Protein AF-A0A6A4SPS8-F1 (afdb_monomer_lite)

InterPro domains:
  IPR000008 C2 domain [PF00168] (120-161)
  IPR032362 Ferlin, C-terminal domain [PF16165] (180-251)
  IPR032362 Ferlin, C-terminal domain [PF16165] (252-307)
  IPR035892 C2 domain superfamily [G3DSA:2.60.40.150] (111-186)
  IPR035892 C2 domain superfamily [SSF49562] (117-171)
  IPR037721 Ferlin family [PTHR12546] (107-307)
  IPR055072 Ferlin, dsRNA-binding domain-like domain [PF22901] (2-76)

pLDDT: mean 72.13, std 14.34, range [35.66, 95.12]

Structure (mmCIF, N/CA/C/O backbone):
data_AF-A0A6A4SPS8-F1
#
_entry.id   AF-A0A6A4SPS8-F1
#
loop_
_atom_site.group_PDB
_atom_site.id
_atom_site.type_symbol
_atom_site.label_atom_id
_atom_site.label_alt_id
_atom_site.label_comp_id
_atom_site.label_asym_id
_atom_site.label_entity_id
_atom_site.label_seq_id
_atom_site.pdbx_PDB_ins_code
_atom_site.Cartn_x
_atom_site.Cartn_y
_atom_site.Cartn_z
_atom_site.occupancy
_atom_site.B_iso_or_equiv
_atom_site.auth_seq_id
_atom_site.auth_comp_id
_atom_site.auth_asym_id
_atom_site.auth_atom_id
_atom_site.pdbx_PDB_model_num
ATOM 1 N N . MET A 1 1 ? 11.214 -4.173 8.771 1.00 52.81 1 MET A N 1
ATOM 2 C CA . MET A 1 1 ? 10.676 -4.037 7.398 1.00 52.81 1 MET A CA 1
ATOM 3 C C . MET A 1 1 ? 9.524 -3.049 7.444 1.00 52.81 1 MET A C 1
ATOM 5 O O . MET A 1 1 ? 8.579 -3.286 8.186 1.00 52.81 1 MET A O 1
ATOM 9 N N . TRP A 1 2 ? 9.655 -1.933 6.732 1.00 64.88 2 TRP A N 1
ATOM 10 C CA . TRP A 1 2 ? 8.683 -0.839 6.707 1.00 64.88 2 TRP A CA 1
ATOM 11 C C . TRP A 1 2 ? 7.535 -1.136 5.730 1.00 64.88 2 TRP A C 1
ATOM 13 O O . TRP A 1 2 ? 7.772 -1.770 4.704 1.00 64.88 2 TRP A O 1
ATOM 23 N N . ARG A 1 3 ? 6.300 -0.740 6.064 1.00 55.62 3 ARG A N 1
ATOM 24 C CA . ARG A 1 3 ? 5.081 -1.091 5.302 1.00 55.62 3 ARG A CA 1
ATOM 25 C C . ARG A 1 3 ? 4.159 0.099 5.017 1.00 55.62 3 ARG A C 1
ATOM 27 O O . ARG A 1 3 ? 3.051 -0.110 4.535 1.00 55.62 3 ARG A O 1
ATOM 34 N N . ASP A 1 4 ? 4.595 1.313 5.331 1.00 64.19 4 ASP A N 1
ATOM 35 C CA . ASP A 1 4 ? 3.788 2.516 5.134 1.00 64.19 4 ASP A CA 1
ATOM 36 C C . ASP A 1 4 ? 3.981 3.095 3.723 1.00 64.19 4 ASP A C 1
ATOM 38 O O . ASP A 1 4 ? 5.003 2.857 3.073 1.00 64.19 4 ASP A O 1
ATOM 42 N N . ALA A 1 5 ? 3.000 3.872 3.264 1.00 64.75 5 ALA A N 1
ATOM 43 C CA . ALA A 1 5 ? 3.029 4.580 1.989 1.00 64.75 5 ALA A CA 1
ATOM 44 C C . ALA A 1 5 ? 4.030 5.749 1.994 1.00 64.75 5 ALA A C 1
ATOM 46 O O . ALA A 1 5 ? 4.549 6.122 0.942 1.00 64.75 5 ALA A O 1
ATOM 47 N N . LYS A 1 6 ? 4.310 6.332 3.168 1.00 75.88 6 LYS A N 1
ATOM 48 C CA . LYS A 1 6 ? 5.330 7.379 3.330 1.00 75.88 6 LYS A CA 1
ATOM 49 C C . LYS A 1 6 ? 6.668 6.785 3.761 1.00 75.88 6 LYS A C 1
ATOM 51 O O . LYS A 1 6 ? 6.717 5.779 4.466 1.00 75.88 6 LYS A O 1
ATOM 56 N N . LYS A 1 7 ? 7.769 7.431 3.371 1.00 82.69 7 LYS A N 1
ATOM 57 C CA . LYS A 1 7 ? 9.117 7.033 3.793 1.00 82.69 7 LYS A CA 1
ATOM 58 C C . LYS A 1 7 ? 9.347 7.320 5.291 1.00 82.69 7 LYS A C 1
ATOM 60 O O . LYS A 1 7 ? 8.853 8.346 5.774 1.00 82.69 7 LYS A O 1
ATOM 65 N N . PRO A 1 8 ? 10.104 6.475 6.019 1.00 86.50 8 PRO A N 1
ATOM 66 C CA . PRO A 1 8 ? 10.474 6.716 7.415 1.00 86.50 8 PRO A CA 1
ATOM 67 C C . PRO A 1 8 ? 11.045 8.115 7.684 1.00 86.50 8 PRO A C 1
ATOM 69 O O . PRO A 1 8 ? 10.623 8.770 8.637 1.00 86.50 8 PRO A O 1
ATOM 72 N N . THR A 1 9 ? 11.944 8.613 6.828 1.00 88.81 9 THR A N 1
ATOM 73 C CA . THR A 1 9 ? 12.519 9.968 6.954 1.00 88.81 9 THR A CA 1
ATOM 74 C C . THR A 1 9 ? 11.453 11.060 6.920 1.00 88.81 9 THR A C 1
ATOM 76 O O . THR A 1 9 ? 11.499 12.011 7.702 1.00 88.81 9 THR A O 1
ATOM 79 N N . THR A 1 10 ? 10.460 10.907 6.041 1.00 88.62 10 THR A N 1
ATOM 80 C CA . THR A 1 10 ? 9.364 11.866 5.863 1.00 88.62 10 THR A CA 1
ATOM 81 C C . THR A 1 10 ? 8.474 11.905 7.098 1.00 88.62 10 THR A C 1
ATOM 83 O O . THR A 1 10 ? 8.120 12.985 7.559 1.00 88.62 10 THR A O 1
ATOM 86 N N . ILE A 1 11 ? 8.153 10.745 7.673 1.00 85.81 11 ILE A N 1
ATOM 87 C CA . ILE A 1 11 ? 7.336 10.667 8.892 1.00 85.81 11 ILE A CA 1
ATOM 88 C C . ILE A 1 11 ? 8.084 11.239 10.088 1.00 85.81 11 ILE A C 1
ATOM 90 O O . ILE A 1 11 ? 7.501 11.990 10.863 1.00 85.81 11 ILE A O 1
ATOM 94 N N . LEU A 1 12 ? 9.376 10.936 10.227 1.00 87.94 12 LEU A N 1
ATOM 95 C CA . LEU A 1 12 ? 10.183 11.512 11.298 1.00 87.94 12 LEU A CA 1
ATOM 96 C C . LEU A 1 12 ? 10.243 13.044 11.185 1.00 87.94 12 LEU A C 1
ATOM 98 O O . LEU A 1 12 ? 10.089 13.740 12.185 1.00 87.94 12 LEU A O 1
ATOM 102 N N . ALA A 1 13 ? 10.392 13.578 9.971 1.00 87.94 13 ALA A N 1
ATOM 103 C CA . ALA A 1 13 ? 10.356 15.017 9.728 1.00 87.94 13 ALA A CA 1
ATOM 104 C C . ALA A 1 13 ? 8.975 15.638 10.019 1.00 87.94 13 ALA A C 1
ATOM 106 O O . ALA A 1 13 ? 8.902 16.714 10.614 1.00 87.94 13 ALA A O 1
ATOM 107 N N . GLU A 1 14 ? 7.880 14.968 9.642 1.00 85.88 14 GLU A N 1
ATOM 108 C CA . GLU A 1 14 ? 6.515 15.399 9.971 1.00 85.88 14 GLU A CA 1
ATOM 109 C C . GLU A 1 14 ? 6.292 15.434 11.487 1.00 85.88 14 GLU A C 1
ATOM 111 O O . GLU A 1 14 ? 5.822 16.450 11.995 1.00 85.88 14 GLU A O 1
ATOM 116 N N . LEU A 1 15 ? 6.718 14.396 12.215 1.00 86.12 15 LEU A N 1
ATOM 117 C CA . LEU A 1 15 ? 6.650 14.349 13.679 1.00 86.12 15 LEU A CA 1
ATOM 118 C C . LEU A 1 15 ? 7.460 15.475 14.320 1.00 86.12 15 LEU A C 1
ATOM 120 O O . LEU A 1 15 ? 6.988 16.113 15.262 1.00 86.12 15 LEU A O 1
ATOM 124 N N . CYS A 1 16 ? 8.659 15.756 13.806 1.00 88.06 16 CYS A N 1
ATOM 125 C CA . CYS A 1 16 ? 9.453 16.884 14.276 1.00 88.06 16 CYS A CA 1
ATOM 126 C C . CYS A 1 16 ? 8.718 18.216 14.071 1.00 88.06 16 CYS A C 1
ATOM 128 O O . CYS A 1 16 ? 8.631 19.032 14.988 1.00 88.06 16 CYS A O 1
ATOM 130 N N . ARG A 1 17 ? 8.125 18.415 12.891 1.00 87.44 17 ARG A N 1
ATOM 131 C CA . ARG A 1 17 ? 7.368 19.626 12.560 1.00 87.44 17 ARG A CA 1
ATOM 132 C C . ARG A 1 17 ? 6.124 19.791 13.435 1.00 87.44 17 ARG A C 1
ATOM 134 O O . ARG A 1 17 ? 5.879 20.889 13.921 1.00 87.44 17 ARG A O 1
ATOM 141 N N . GLU A 1 18 ? 5.359 18.723 13.654 1.00 84.56 18 GLU A N 1
ATOM 142 C CA . GLU A 1 18 ? 4.163 18.737 14.511 1.00 84.56 18 GLU A CA 1
ATOM 143 C C . GLU A 1 18 ? 4.499 19.089 15.962 1.00 84.56 18 GLU A C 1
ATOM 145 O O . GLU A 1 18 ? 3.775 19.847 16.602 1.00 84.56 18 GLU A O 1
ATOM 150 N N . ASN A 1 19 ? 5.640 18.606 16.458 1.00 82.88 19 ASN A N 1
ATOM 151 C CA . ASN A 1 19 ? 6.129 18.920 17.799 1.00 82.88 19 ASN A CA 1
ATOM 152 C C . ASN A 1 19 ? 6.946 20.225 17.857 1.00 82.88 19 ASN A C 1
ATOM 154 O O . ASN A 1 19 ? 7.528 20.529 18.896 1.00 82.88 19 ASN A O 1
ATOM 158 N N . SER A 1 20 ? 6.985 21.009 16.771 1.00 86.12 20 SER A N 1
ATOM 159 C CA . SER A 1 20 ? 7.711 22.286 16.683 1.00 86.12 20 SER A CA 1
ATOM 160 C C . SER A 1 20 ? 9.200 22.178 17.043 1.00 86.12 20 SER A C 1
ATOM 162 O O . SER A 1 20 ? 9.780 23.096 17.625 1.00 86.12 20 SER A O 1
ATOM 164 N N . ILE A 1 21 ? 9.832 21.055 16.693 1.00 88.94 21 ILE A N 1
ATOM 165 C CA . ILE A 1 21 ? 11.265 20.821 16.891 1.00 88.94 21 ILE A CA 1
ATOM 166 C C . ILE A 1 21 ? 12.036 20.892 15.563 1.00 88.94 21 ILE A C 1
ATOM 168 O O . ILE A 1 21 ? 11.452 20.706 14.490 1.00 88.94 21 ILE A O 1
ATOM 172 N N . PRO A 1 22 ? 13.359 21.145 15.607 1.00 89.31 22 PRO A N 1
ATOM 173 C CA . PRO A 1 22 ? 14.200 21.128 14.417 1.00 89.31 22 PRO A CA 1
ATOM 174 C C . PRO A 1 22 ? 14.143 19.789 13.674 1.00 89.31 22 PRO A C 1
ATOM 176 O O . PRO A 1 22 ? 13.897 18.735 14.266 1.00 89.31 22 PRO A O 1
ATOM 179 N N . SER A 1 23 ? 14.411 19.836 12.367 1.00 89.25 23 SER A N 1
ATOM 180 C CA . SER A 1 23 ? 14.525 18.625 11.548 1.00 89.25 23 SER A CA 1
ATOM 181 C C . SER A 1 23 ? 15.620 17.693 12.091 1.00 89.25 23 SER A C 1
ATOM 183 O O . SER A 1 23 ? 16.616 18.182 12.631 1.00 89.25 23 SER A O 1
ATOM 185 N N . PRO A 1 24 ? 15.442 16.364 11.975 1.00 92.31 24 PRO A N 1
ATOM 186 C CA . PRO A 1 24 ? 16.413 15.396 12.472 1.00 92.31 24 PRO A CA 1
ATOM 187 C C . PRO A 1 24 ? 17.756 15.544 11.742 1.00 92.31 24 PRO A C 1
ATOM 189 O O . PRO A 1 24 ? 17.793 15.689 10.521 1.00 92.31 24 PRO A O 1
ATOM 192 N N . GLU A 1 25 ? 18.856 15.493 12.491 1.00 90.88 25 GLU A N 1
ATOM 193 C CA . GLU A 1 25 ? 20.217 15.518 11.945 1.00 90.88 25 GLU A CA 1
ATOM 194 C C . GLU A 1 25 ? 20.733 14.078 11.846 1.00 90.88 25 GLU A C 1
ATOM 196 O O . GLU A 1 25 ? 20.906 13.396 12.863 1.00 90.88 25 GLU A O 1
ATOM 201 N N . TYR A 1 26 ? 20.962 13.610 10.619 1.00 87.94 26 TYR A N 1
ATOM 202 C CA . TYR A 1 26 ? 21.462 12.266 10.345 1.00 87.94 26 TYR A CA 1
ATOM 203 C C . TYR A 1 26 ? 22.989 12.255 10.302 1.00 87.94 26 TYR A C 1
ATOM 205 O O . TYR A 1 26 ? 23.621 13.067 9.627 1.00 87.94 26 TYR A O 1
ATOM 213 N N . ARG A 1 27 ? 23.590 11.309 11.022 1.00 83.94 27 ARG A N 1
ATOM 214 C CA . ARG A 1 27 ? 25.023 11.006 10.990 1.00 83.94 27 ARG A CA 1
ATOM 215 C C . ARG A 1 27 ? 25.205 9.517 10.714 1.00 83.94 27 ARG A C 1
ATOM 217 O O . ARG A 1 27 ? 24.266 8.735 10.834 1.00 83.94 27 ARG A O 1
ATOM 224 N N . ALA A 1 28 ? 26.430 9.109 10.388 1.00 77.81 28 ALA A N 1
ATOM 225 C CA . ALA A 1 28 ? 26.724 7.741 9.949 1.00 77.81 28 ALA A CA 1
ATOM 226 C C . ALA A 1 28 ? 26.275 6.643 10.937 1.00 77.81 28 ALA A C 1
ATOM 228 O O . ALA A 1 28 ? 25.895 5.555 10.519 1.00 77.81 28 ALA A O 1
ATOM 229 N N . THR A 1 29 ? 26.315 6.911 12.246 1.00 82.94 29 THR A N 1
ATOM 230 C CA . THR A 1 29 ? 26.008 5.918 13.296 1.00 82.94 29 THR A CA 1
ATOM 231 C C . THR A 1 29 ? 24.968 6.401 14.302 1.00 82.94 29 THR A C 1
ATOM 233 O O . THR A 1 29 ? 24.644 5.699 15.263 1.00 82.94 29 THR A O 1
ATOM 236 N N . GLU A 1 30 ? 24.472 7.622 14.136 1.00 88.69 30 GLU A N 1
ATOM 237 C CA . GLU A 1 30 ? 23.583 8.253 15.100 1.00 88.69 30 GLU A CA 1
ATOM 238 C C . GLU A 1 30 ? 22.629 9.234 14.425 1.00 88.69 30 GLU A C 1
ATOM 240 O O . GLU A 1 30 ? 22.953 9.846 13.411 1.00 88.69 30 GLU A O 1
ATOM 245 N N . VAL A 1 31 ? 21.447 9.393 15.008 1.00 91.19 31 VAL A N 1
ATOM 246 C CA . VAL A 1 31 ? 20.475 10.406 14.593 1.00 91.19 31 VAL A CA 1
ATOM 247 C C . VAL A 1 31 ? 20.177 11.288 15.785 1.00 91.19 31 VAL A C 1
ATOM 249 O O . VAL A 1 31 ? 19.798 10.800 16.853 1.00 91.19 31 VAL A O 1
ATOM 252 N N . LYS A 1 32 ? 20.350 12.594 15.611 1.00 91.56 32 LYS A N 1
ATOM 253 C CA . LYS A 1 32 ? 20.044 13.573 16.646 1.00 91.56 32 LYS A CA 1
ATOM 254 C C . LYS A 1 32 ? 18.671 14.177 16.387 1.00 91.56 32 LYS A C 1
ATOM 256 O O . LYS A 1 32 ? 18.411 14.739 15.325 1.00 91.56 32 LYS A O 1
ATOM 261 N N . VAL A 1 33 ? 17.808 14.084 17.392 1.00 90.12 33 VAL A N 1
ATOM 262 C CA . VAL A 1 33 ? 16.482 14.702 17.405 1.00 90.12 33 VAL A CA 1
ATOM 263 C C . VAL A 1 33 ? 16.405 15.592 18.638 1.00 90.12 33 VAL A C 1
ATOM 265 O O . VAL A 1 33 ? 16.399 15.102 19.768 1.00 90.12 33 VAL A O 1
ATOM 268 N N . LEU A 1 34 ? 16.373 16.911 18.430 1.00 87.25 34 LEU A N 1
ATOM 269 C CA . LEU A 1 34 ? 16.434 17.906 19.506 1.00 87.25 34 LEU A CA 1
ATOM 270 C C . LEU A 1 34 ? 17.664 17.675 20.421 1.00 87.25 34 LEU A C 1
ATOM 272 O O . LEU A 1 34 ? 18.801 17.846 19.976 1.00 87.25 34 LEU A O 1
ATOM 276 N N . ASN A 1 35 ? 17.445 17.249 21.671 1.00 85.12 35 ASN A N 1
ATOM 277 C CA . ASN A 1 35 ? 18.484 16.974 22.670 1.00 85.12 35 ASN A CA 1
ATOM 278 C C . ASN A 1 35 ? 18.756 15.473 22.875 1.00 85.12 35 ASN A C 1
ATOM 280 O O . ASN A 1 35 ? 19.610 15.113 23.684 1.00 85.12 35 ASN A O 1
ATOM 284 N N . LYS A 1 36 ? 18.064 14.591 22.144 1.00 87.12 36 LYS A N 1
ATOM 285 C CA . LYS A 1 36 ? 18.251 13.140 22.213 1.00 87.12 36 LYS A CA 1
ATOM 286 C C . LYS A 1 36 ? 19.094 12.664 21.034 1.00 87.12 36 LYS A C 1
ATOM 288 O O . LYS A 1 36 ? 18.852 13.033 19.885 1.00 87.12 36 LYS A O 1
ATOM 293 N N . ILE A 1 37 ? 20.072 11.811 21.327 1.00 91.06 37 ILE A N 1
ATOM 294 C CA . ILE A 1 37 ? 20.904 11.143 20.325 1.00 91.06 37 ILE A CA 1
ATOM 295 C C . ILE A 1 37 ? 20.526 9.663 20.305 1.00 91.06 37 ILE A C 1
ATOM 297 O O . ILE A 1 37 ? 20.658 8.962 21.310 1.00 91.06 37 ILE A O 1
ATOM 301 N N . PHE A 1 38 ? 20.059 9.190 19.155 1.00 89.06 38 PHE A N 1
ATOM 302 C CA . PHE A 1 38 ? 19.741 7.791 18.910 1.00 89.06 38 PHE A CA 1
ATOM 303 C C . PHE A 1 38 ? 20.929 7.106 18.256 1.00 89.06 38 PHE A C 1
ATOM 305 O O . PHE A 1 38 ? 21.271 7.408 17.117 1.00 89.06 38 PHE A O 1
ATOM 312 N N . LYS A 1 39 ? 21.536 6.144 18.953 1.00 88.62 39 LYS A N 1
ATOM 313 C CA . LYS A 1 39 ? 22.558 5.273 18.360 1.00 88.62 39 LYS A CA 1
ATOM 314 C C . LYS A 1 39 ? 21.884 4.246 17.456 1.00 88.62 39 LYS A C 1
ATOM 316 O O . LYS A 1 39 ? 20.966 3.546 17.905 1.00 88.62 39 LYS A O 1
ATOM 321 N N . ILE A 1 40 ? 22.318 4.174 16.202 1.00 86.06 40 ILE A N 1
ATOM 322 C CA . ILE A 1 40 ? 21.785 3.235 15.215 1.00 86.06 40 ILE A CA 1
ATOM 323 C C . ILE A 1 40 ? 22.580 1.935 15.327 1.00 86.06 40 ILE A C 1
ATOM 325 O O . ILE A 1 40 ? 23.803 1.959 15.175 1.00 86.06 40 ILE A O 1
ATOM 329 N N . PRO A 1 41 ? 21.929 0.811 15.661 1.00 80.50 41 PRO A N 1
ATOM 330 C CA . PRO A 1 41 ? 22.639 -0.442 15.807 1.00 80.50 41 PRO A CA 1
ATOM 331 C C . PRO A 1 41 ? 23.016 -0.994 14.412 1.00 80.50 41 PRO A C 1
ATOM 333 O O . PRO A 1 41 ? 22.302 -0.749 13.435 1.00 80.50 41 PRO A O 1
ATOM 336 N N . PRO A 1 42 ? 24.163 -1.687 14.280 1.00 71.38 42 PRO A N 1
ATOM 337 C CA . PRO A 1 42 ? 24.710 -2.099 12.982 1.00 71.38 42 PRO A CA 1
ATOM 338 C C . PRO A 1 42 ? 23.860 -3.159 12.261 1.00 71.38 42 PRO A C 1
ATOM 340 O O . PRO A 1 42 ? 24.029 -3.364 11.066 1.00 71.38 42 PRO A O 1
ATOM 343 N N . ASP A 1 43 ? 22.940 -3.811 12.968 1.00 73.44 43 ASP A N 1
ATOM 344 C CA . ASP A 1 43 ? 21.938 -4.746 12.446 1.00 73.44 43 ASP A CA 1
ATOM 345 C C . ASP A 1 43 ? 20.738 -4.047 11.777 1.00 73.44 43 ASP A C 1
ATOM 347 O O . ASP A 1 43 ? 20.027 -4.663 10.981 1.00 73.44 43 ASP A O 1
ATOM 351 N N . ALA A 1 44 ? 20.504 -2.761 12.067 1.00 69.88 44 ALA A N 1
ATOM 352 C CA . ALA A 1 44 ? 19.416 -1.988 11.469 1.00 69.88 44 ALA A CA 1
ATOM 353 C C . ALA A 1 44 ? 19.708 -1.551 10.022 1.00 69.88 44 ALA A C 1
ATOM 355 O O . ALA A 1 44 ? 18.771 -1.236 9.279 1.00 69.88 44 ALA A O 1
ATOM 356 N N . VAL A 1 45 ? 20.985 -1.546 9.622 1.00 73.00 45 VAL A N 1
ATOM 357 C CA . VAL A 1 45 ? 21.462 -1.145 8.292 1.00 73.00 45 VAL A CA 1
ATOM 358 C C . VAL A 1 45 ? 22.024 -2.375 7.564 1.00 73.00 45 VAL A C 1
ATOM 360 O O . VAL A 1 45 ? 22.801 -3.125 8.151 1.00 73.00 45 VAL A O 1
ATOM 363 N N . PRO A 1 46 ? 21.675 -2.618 6.287 1.00 71.88 46 PRO A N 1
ATOM 364 C CA . PRO A 1 46 ? 22.234 -3.732 5.524 1.00 71.88 46 PRO A CA 1
ATOM 365 C C . PRO A 1 46 ? 23.772 -3.700 5.479 1.00 71.88 46 PRO A C 1
ATOM 367 O O . PRO A 1 46 ? 24.361 -2.704 5.061 1.00 71.88 46 PRO A O 1
ATOM 370 N N . GLU A 1 47 ? 24.437 -4.817 5.808 1.00 66.44 47 GLU A N 1
ATOM 371 C CA . GLU A 1 47 ? 25.914 -4.918 5.810 1.00 66.44 47 GLU A CA 1
ATOM 372 C C . GLU A 1 47 ? 26.571 -4.524 4.475 1.00 66.44 47 GLU A C 1
ATOM 374 O O . GLU A 1 47 ? 27.733 -4.119 4.436 1.00 66.44 47 GLU A O 1
ATOM 379 N N . ALA A 1 48 ? 25.837 -4.657 3.367 1.00 62.34 48 ALA A N 1
ATOM 380 C CA . ALA A 1 48 ? 26.294 -4.269 2.038 1.00 62.34 48 ALA A CA 1
ATOM 381 C C . ALA A 1 48 ? 26.558 -2.756 1.916 1.00 62.34 48 ALA A C 1
ATOM 383 O O . ALA A 1 48 ? 27.472 -2.367 1.190 1.00 62.34 48 ALA A O 1
ATOM 384 N N . LEU A 1 49 ? 25.801 -1.929 2.646 1.00 62.03 49 LEU A N 1
ATOM 385 C CA . LEU A 1 49 ? 25.956 -0.472 2.672 1.00 62.03 49 LE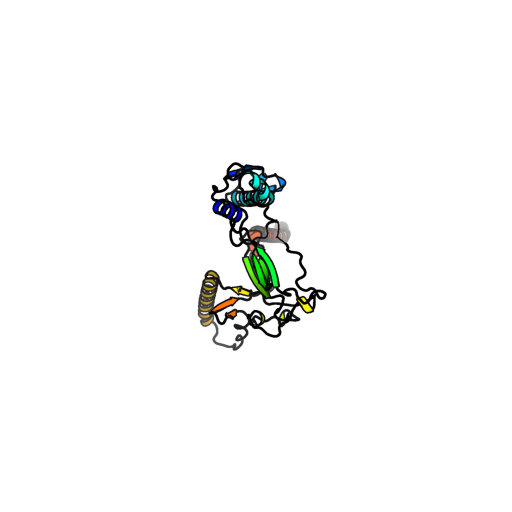U A CA 1
ATOM 386 C C . LEU A 1 49 ? 27.103 -0.039 3.595 1.00 62.03 49 LEU A C 1
ATOM 388 O O . LEU A 1 49 ? 27.759 0.964 3.339 1.00 62.03 49 LEU A O 1
ATOM 392 N N . LEU A 1 50 ? 27.409 -0.838 4.623 1.00 61.59 50 LEU A N 1
ATOM 393 C CA . LEU A 1 50 ? 28.467 -0.549 5.598 1.00 61.59 50 LEU A CA 1
ATOM 394 C C . LEU A 1 50 ? 29.888 -0.821 5.068 1.00 61.59 50 LEU A C 1
ATOM 396 O O . LEU A 1 50 ? 30.856 -0.290 5.602 1.00 61.59 50 LEU A O 1
ATOM 400 N N . LYS A 1 51 ? 30.044 -1.653 4.026 1.00 60.53 51 LYS A N 1
ATOM 401 C CA . LYS A 1 51 ? 31.360 -2.091 3.506 1.00 60.53 51 LYS A CA 1
ATOM 402 C C . LYS A 1 51 ? 31.997 -1.142 2.478 1.00 60.53 51 LYS A C 1
ATOM 404 O O . LYS A 1 51 ? 33.090 -1.435 1.992 1.00 60.53 51 LYS A O 1
ATOM 409 N N . LYS A 1 52 ? 31.347 -0.031 2.114 1.00 62.19 52 LYS A N 1
ATOM 410 C CA . LYS A 1 52 ? 31.857 0.924 1.112 1.00 62.19 52 LYS A CA 1
ATOM 411 C C . LYS A 1 52 ? 32.413 2.186 1.771 1.00 62.19 52 LYS A C 1
ATOM 413 O O . LYS A 1 52 ? 31.693 2.905 2.446 1.00 62.19 52 LYS A O 1
ATOM 418 N N . ASN A 1 53 ? 33.678 2.502 1.486 1.00 59.31 53 ASN A N 1
ATOM 419 C CA . ASN A 1 53 ? 34.339 3.718 1.987 1.00 59.31 53 ASN A CA 1
ATOM 420 C C . ASN A 1 53 ? 33.816 5.020 1.343 1.00 59.31 53 ASN A C 1
ATOM 422 O O . ASN A 1 53 ? 34.014 6.094 1.900 1.00 59.31 53 ASN A O 1
ATOM 426 N N . GLN A 1 54 ? 33.176 4.936 0.171 1.00 68.12 54 GLN A N 1
ATOM 427 C CA . GLN A 1 54 ? 32.504 6.055 -0.502 1.00 68.12 54 GLN A CA 1
ATOM 428 C C . GLN A 1 54 ? 31.126 5.592 -0.994 1.00 68.12 54 GLN A C 1
ATOM 430 O O . GLN A 1 54 ? 31.023 5.059 -2.103 1.00 68.12 54 GLN A O 1
ATOM 435 N N . PRO A 1 55 ? 30.080 5.718 -0.162 1.00 66.69 55 PRO A N 1
ATOM 436 C CA . PRO A 1 55 ? 28.713 5.442 -0.580 1.00 66.69 55 PRO A CA 1
ATOM 437 C C . PRO A 1 55 ? 28.232 6.491 -1.589 1.00 66.69 55 PRO A C 1
ATOM 439 O O . PRO A 1 55 ? 28.540 7.682 -1.493 1.00 66.69 55 PRO A O 1
ATOM 442 N N . SER A 1 56 ? 27.481 6.030 -2.583 1.00 75.38 56 SER A N 1
ATOM 443 C CA . SER A 1 56 ? 26.796 6.893 -3.545 1.00 75.38 56 SER A CA 1
ATOM 444 C C . SER A 1 56 ? 25.679 7.714 -2.871 1.00 75.38 56 SER A C 1
ATOM 446 O O . SER A 1 56 ? 25.221 7.360 -1.783 1.00 75.38 56 SER A O 1
ATOM 448 N N . PRO A 1 57 ? 25.193 8.803 -3.502 1.00 76.75 57 PRO A N 1
ATOM 449 C CA . PRO A 1 57 ? 24.085 9.598 -2.963 1.00 76.75 57 PRO A CA 1
ATOM 450 C C . PRO A 1 57 ? 22.815 8.780 -2.685 1.00 76.75 57 PRO A C 1
ATOM 452 O O . PRO A 1 57 ? 22.108 9.051 -1.720 1.00 76.75 57 PRO A O 1
ATOM 455 N N . GLU A 1 58 ? 22.549 7.759 -3.502 1.00 77.00 58 GLU A N 1
ATOM 456 C CA . GLU A 1 58 ? 21.407 6.851 -3.336 1.00 77.00 58 GLU A CA 1
ATOM 457 C C . GLU A 1 58 ? 21.580 5.954 -2.100 1.00 77.00 58 GLU A C 1
ATOM 459 O O . GLU A 1 58 ? 20.655 5.806 -1.308 1.00 77.00 58 GLU A O 1
ATOM 464 N N . GLU A 1 59 ? 22.789 5.436 -1.873 1.00 76.88 59 GLU A N 1
ATOM 465 C CA . GLU A 1 59 ? 23.110 4.607 -0.702 1.00 76.88 59 GLU A CA 1
ATOM 466 C C . GLU A 1 59 ? 23.062 5.404 0.609 1.00 76.88 59 GLU A C 1
ATOM 468 O O . GLU A 1 59 ? 22.645 4.875 1.639 1.00 76.88 59 GLU A O 1
ATOM 473 N N . ASN A 1 60 ? 23.437 6.688 0.573 1.00 78.19 60 ASN A N 1
ATOM 474 C CA . ASN A 1 60 ? 23.281 7.584 1.721 1.00 78.19 60 ASN A CA 1
ATOM 475 C C . ASN A 1 60 ? 21.804 7.803 2.062 1.00 78.19 60 ASN A C 1
ATOM 477 O O . ASN A 1 60 ? 21.433 7.713 3.230 1.00 78.19 60 ASN A O 1
ATOM 481 N N . ALA A 1 61 ? 20.954 8.011 1.052 1.00 81.56 61 ALA A N 1
ATOM 482 C CA . ALA A 1 61 ? 19.517 8.138 1.264 1.00 81.56 61 ALA A CA 1
ATOM 483 C C . ALA A 1 61 ? 18.915 6.847 1.849 1.00 81.56 61 ALA A C 1
ATOM 485 O O . ALA A 1 61 ? 18.129 6.910 2.788 1.00 81.56 61 ALA A O 1
ATOM 486 N N . GLU A 1 62 ? 19.314 5.667 1.360 1.00 80.75 62 GLU A N 1
ATOM 487 C CA . GLU A 1 62 ? 18.877 4.390 1.944 1.00 80.75 62 GLU A CA 1
ATOM 488 C C . GLU A 1 62 ? 19.305 4.250 3.412 1.00 80.75 62 GLU A C 1
ATOM 490 O O . GLU A 1 62 ? 18.504 3.853 4.262 1.00 80.75 62 GLU A O 1
ATOM 495 N N . MET A 1 63 ? 20.546 4.618 3.736 1.00 80.88 63 MET A N 1
ATOM 496 C CA . MET A 1 63 ? 21.049 4.598 5.110 1.00 80.88 63 MET A CA 1
ATOM 497 C C . MET A 1 63 ? 20.244 5.527 6.031 1.00 80.88 63 MET A C 1
ATOM 499 O O . MET A 1 63 ? 19.906 5.131 7.149 1.00 80.88 63 MET A O 1
ATOM 503 N N . GLU A 1 64 ? 19.879 6.722 5.558 1.00 85.94 64 GLU A N 1
ATOM 504 C CA . GLU A 1 64 ? 19.007 7.650 6.287 1.00 85.94 64 GLU A CA 1
ATOM 505 C C . GLU A 1 64 ? 17.616 7.055 6.546 1.00 85.94 64 GLU A C 1
ATOM 507 O O . GLU A 1 64 ? 17.102 7.178 7.660 1.00 85.94 64 GLU A O 1
ATOM 512 N N . GLU A 1 65 ? 17.025 6.337 5.583 1.00 87.69 65 GLU A N 1
ATOM 513 C CA . GLU A 1 65 ? 15.736 5.652 5.779 1.00 87.69 65 GLU A CA 1
ATOM 514 C C . GLU A 1 65 ? 15.806 4.571 6.863 1.00 87.69 65 GLU A C 1
ATOM 516 O O . GLU A 1 65 ? 14.918 4.468 7.718 1.00 87.69 65 GLU A O 1
ATOM 521 N N . HIS A 1 66 ? 16.877 3.778 6.863 1.00 84.44 66 HIS A N 1
ATOM 522 C CA . HIS A 1 66 ? 17.111 2.757 7.882 1.00 84.44 66 HIS A CA 1
ATOM 523 C C . HIS A 1 66 ? 17.326 3.371 9.272 1.00 84.44 66 HIS A C 1
ATOM 525 O O . HIS A 1 66 ? 16.775 2.885 10.268 1.00 84.44 66 HIS A O 1
ATOM 531 N N . ALA A 1 67 ? 18.077 4.470 9.342 1.00 86.75 67 ALA A N 1
ATOM 532 C CA . ALA A 1 67 ? 18.313 5.201 10.576 1.00 86.75 67 ALA A CA 1
ATOM 533 C C . ALA A 1 67 ? 17.015 5.823 11.121 1.00 86.75 67 ALA A C 1
ATOM 535 O O . ALA A 1 67 ? 16.676 5.618 12.290 1.00 86.75 67 ALA A O 1
ATOM 536 N N . ALA A 1 68 ? 16.240 6.499 10.268 1.00 88.56 68 ALA A N 1
ATOM 537 C CA . ALA A 1 68 ? 14.945 7.080 10.617 1.00 88.56 68 ALA A CA 1
ATOM 538 C C . ALA A 1 68 ? 13.971 6.020 11.149 1.00 88.56 68 ALA A C 1
ATOM 540 O O . ALA A 1 68 ? 13.319 6.230 12.171 1.00 88.56 68 ALA A O 1
ATOM 541 N N . LEU A 1 69 ? 13.919 4.843 10.518 1.00 86.81 69 LEU A N 1
ATOM 542 C CA . LEU A 1 69 ? 13.083 3.735 10.980 1.00 86.81 69 LEU A CA 1
ATOM 543 C C . LEU A 1 69 ? 13.446 3.282 12.402 1.00 86.81 69 LEU A C 1
ATOM 545 O O . LEU A 1 69 ? 12.562 3.068 13.233 1.00 86.81 69 LEU A O 1
ATOM 549 N N . SER A 1 70 ? 14.742 3.154 12.690 1.00 86.31 70 SER A N 1
ATOM 550 C CA . SER A 1 70 ? 15.227 2.770 14.019 1.00 86.31 70 SER A CA 1
ATOM 551 C C . SER A 1 70 ? 14.869 3.804 15.097 1.00 86.31 70 SER A C 1
ATOM 553 O O . SER A 1 70 ? 14.625 3.436 16.250 1.00 86.31 70 SER A O 1
ATOM 555 N N . VAL A 1 71 ? 14.811 5.090 14.729 1.00 88.31 71 VAL A N 1
ATOM 556 C CA . VAL A 1 71 ? 14.347 6.176 15.607 1.00 88.31 71 VAL A CA 1
ATOM 557 C C . VAL A 1 71 ? 12.842 6.077 15.844 1.00 88.31 71 VAL A C 1
ATOM 559 O O . VAL A 1 71 ? 12.411 6.111 16.992 1.00 88.31 71 VAL A O 1
ATOM 562 N N . LEU A 1 72 ? 12.040 5.891 14.791 1.00 86.69 72 LEU A N 1
ATOM 563 C CA . LEU A 1 72 ? 10.579 5.786 14.900 1.00 86.69 72 LEU A CA 1
ATOM 564 C C . LEU A 1 72 ? 10.148 4.623 15.808 1.00 86.69 72 LEU A C 1
ATOM 566 O O . LEU A 1 72 ? 9.272 4.786 16.654 1.00 86.69 72 LEU A O 1
ATOM 570 N N . GLN A 1 73 ? 10.808 3.468 15.704 1.00 84.44 73 GLN A N 1
ATOM 571 C CA . GLN A 1 73 ? 10.544 2.316 16.579 1.00 84.44 73 GLN A CA 1
ATOM 572 C C . GLN A 1 73 ? 10.812 2.606 18.063 1.00 84.44 73 GLN A C 1
ATOM 574 O O . GLN A 1 73 ? 10.197 1.998 18.936 1.00 84.44 73 GLN A O 1
ATOM 579 N N . ARG A 1 74 ? 11.719 3.544 18.348 1.00 85.88 74 ARG A N 1
ATOM 580 C CA . ARG A 1 74 ? 12.127 3.957 19.696 1.00 85.88 74 ARG A CA 1
ATOM 581 C C . ARG A 1 74 ? 11.626 5.352 20.058 1.00 85.88 74 ARG A C 1
ATOM 583 O O . ARG A 1 74 ? 12.096 5.944 21.026 1.00 85.88 74 ARG A O 1
ATOM 590 N N . TRP A 1 75 ? 10.633 5.873 19.333 1.00 85.69 75 TRP A N 1
ATOM 591 C CA . TRP A 1 75 ? 10.125 7.231 19.541 1.00 85.69 75 TRP A CA 1
ATOM 592 C C . TRP A 1 75 ? 9.582 7.460 20.958 1.00 85.69 75 TRP A C 1
ATOM 594 O O . TRP A 1 75 ? 9.616 8.577 21.463 1.00 85.69 75 TRP A O 1
ATOM 604 N N . GLY A 1 76 ? 9.167 6.394 21.650 1.00 80.50 76 GLY A N 1
ATOM 605 C CA . GLY A 1 76 ? 8.775 6.459 23.059 1.00 80.50 76 GLY A CA 1
ATOM 606 C C . GLY A 1 76 ? 9.871 6.988 23.997 1.00 80.50 76 GLY A C 1
ATOM 607 O O . GLY A 1 76 ? 9.541 7.571 25.026 1.00 80.50 76 GLY A O 1
ATOM 608 N N . GLU A 1 77 ? 11.155 6.865 23.642 1.00 84.69 77 GLU A N 1
ATOM 609 C CA . GLU A 1 77 ? 12.268 7.446 24.412 1.00 84.69 77 GLU A CA 1
ATOM 610 C C . GLU A 1 77 ? 12.280 8.985 24.376 1.00 84.69 77 GLU A C 1
ATOM 612 O O . GLU A 1 77 ? 12.856 9.617 25.258 1.00 84.69 77 GLU A O 1
ATOM 617 N N . MET A 1 78 ? 11.625 9.612 23.390 1.00 83.00 78 MET A N 1
ATOM 618 C CA . MET A 1 78 ? 11.498 11.074 23.318 1.00 83.00 78 MET A CA 1
ATOM 619 C C . MET A 1 78 ? 10.569 11.644 24.390 1.00 83.00 78 MET A C 1
ATOM 621 O O . MET A 1 78 ? 10.549 12.858 24.575 1.00 83.00 78 MET A O 1
ATOM 625 N N . ARG A 1 79 ? 9.814 10.804 25.112 1.00 79.88 79 ARG A N 1
ATOM 626 C CA . ARG A 1 79 ? 8.873 11.239 26.156 1.00 79.88 79 ARG A CA 1
ATOM 627 C C . ARG A 1 79 ? 9.537 12.059 27.263 1.00 79.88 79 ARG A C 1
ATOM 629 O O . ARG A 1 79 ? 8.885 12.913 27.853 1.00 79.88 79 ARG A O 1
ATOM 636 N N . GLU A 1 80 ? 10.820 11.819 27.524 1.00 78.19 80 GLU A N 1
ATOM 637 C CA . GLU A 1 80 ? 11.614 12.590 28.490 1.00 78.19 80 GLU A CA 1
ATOM 638 C C . GLU A 1 80 ? 11.826 14.048 28.052 1.00 78.19 80 GLU A C 1
ATOM 640 O O . GLU A 1 80 ? 11.968 14.932 28.891 1.00 78.19 80 GLU A O 1
ATOM 645 N N . PHE A 1 81 ? 11.823 14.305 26.742 1.00 80.81 81 PHE A N 1
ATOM 646 C CA . PHE A 1 81 ? 12.127 15.611 26.152 1.00 80.81 81 PHE A CA 1
ATOM 647 C C . PHE A 1 81 ? 10.890 16.309 25.582 1.00 80.81 81 PHE A C 1
ATOM 649 O O . PHE A 1 81 ? 10.880 17.531 25.455 1.00 80.81 81 PHE A O 1
ATOM 656 N N . LEU A 1 82 ? 9.853 15.545 25.232 1.00 79.00 82 LEU A N 1
ATOM 657 C CA . LEU A 1 82 ? 8.623 16.033 24.623 1.00 79.00 82 LEU A CA 1
ATOM 658 C C . LEU A 1 82 ? 7.406 15.513 25.405 1.00 79.00 82 LEU A C 1
ATOM 660 O O . LEU A 1 82 ? 7.070 14.326 25.290 1.00 79.00 82 LEU A O 1
ATOM 664 N N . PRO A 1 83 ? 6.705 16.378 26.165 1.00 66.06 83 PRO A N 1
ATOM 665 C CA . PRO A 1 83 ? 5.451 16.021 26.820 1.00 66.06 83 PRO A CA 1
ATOM 666 C C . PRO A 1 83 ? 4.359 15.829 25.755 1.00 66.06 83 PRO A C 1
ATOM 668 O O . PRO A 1 83 ? 3.660 16.761 25.378 1.00 66.06 83 PRO A O 1
ATOM 671 N N . GLY A 1 84 ? 4.260 14.611 25.222 1.00 66.19 84 GLY A N 1
ATOM 672 C CA . GLY A 1 84 ? 3.380 14.273 24.096 1.00 66.19 84 GLY A CA 1
ATOM 673 C C . GLY A 1 84 ? 3.952 13.211 23.156 1.00 66.19 84 GLY A C 1
ATOM 674 O O . GLY A 1 84 ? 3.197 12.602 22.400 1.00 66.19 84 GLY A O 1
ATOM 675 N N . ALA A 1 85 ? 5.256 12.921 23.238 1.00 69.56 85 ALA A N 1
ATOM 676 C CA . ALA A 1 85 ? 5.855 11.812 22.505 1.00 69.56 85 ALA A CA 1
ATOM 677 C C . ALA A 1 85 ? 5.391 10.477 23.103 1.00 69.56 85 ALA A C 1
ATOM 679 O O . ALA A 1 85 ? 5.893 10.000 24.123 1.00 69.56 85 ALA A O 1
ATOM 680 N N . LEU A 1 86 ? 4.379 9.889 22.473 1.00 69.19 86 LEU A N 1
ATOM 681 C CA . LEU A 1 86 ? 3.933 8.536 22.763 1.00 69.19 86 LEU A CA 1
ATOM 682 C C . LEU A 1 86 ? 4.747 7.543 21.929 1.00 69.19 86 LEU A C 1
ATOM 684 O O . LEU A 1 86 ? 5.149 7.876 20.811 1.00 69.19 86 LEU A O 1
ATOM 688 N N . PRO A 1 87 ? 4.977 6.316 22.431 1.00 70.62 87 PRO A N 1
ATOM 689 C CA . PRO A 1 87 ? 5.480 5.243 21.593 1.00 70.62 87 PRO A CA 1
ATOM 690 C C . PRO A 1 87 ? 4.591 5.139 20.358 1.00 70.62 87 PRO A C 1
ATOM 692 O O . PRO A 1 87 ? 3.367 5.047 20.491 1.00 70.62 87 PRO A O 1
ATOM 695 N N . LEU A 1 88 ? 5.198 5.172 19.171 1.00 68.88 88 LEU A N 1
ATOM 696 C CA . LEU A 1 88 ? 4.484 4.857 17.943 1.00 68.88 88 LEU A CA 1
ATOM 697 C C . LEU A 1 88 ? 4.071 3.394 18.066 1.00 68.88 88 LEU A C 1
ATOM 699 O O . LEU A 1 88 ? 4.884 2.484 17.908 1.00 68.88 88 LEU A O 1
ATOM 703 N N . VAL A 1 89 ? 2.821 3.178 18.479 1.00 56.19 89 VAL A N 1
ATOM 704 C CA . VAL A 1 89 ? 2.260 1.840 18.610 1.00 56.19 89 VAL A CA 1
ATOM 705 C C . VAL A 1 89 ? 2.338 1.230 17.222 1.00 56.19 89 VAL A C 1
ATOM 707 O O . VAL A 1 89 ? 1.824 1.811 16.265 1.00 56.19 89 VAL A O 1
ATOM 710 N N . ALA A 1 90 ? 3.012 0.087 17.115 1.00 53.34 90 ALA A N 1
ATOM 711 C CA . ALA A 1 90 ? 2.965 -0.736 15.922 1.00 53.34 90 ALA A CA 1
ATOM 712 C C . ALA A 1 90 ? 1.513 -1.192 15.757 1.00 53.34 90 ALA A C 1
ATOM 714 O O . ALA A 1 90 ? 1.134 -2.214 16.310 1.00 53.34 90 ALA A O 1
ATOM 715 N N . GLU A 1 91 ? 0.712 -0.373 15.072 1.00 50.47 91 GLU A N 1
ATOM 716 C CA . GLU A 1 91 ? -0.715 -0.583 14.844 1.00 50.47 91 GLU A CA 1
ATOM 717 C C . GLU A 1 91 ? -1.518 -0.638 16.167 1.00 50.47 91 GLU A C 1
ATOM 719 O O . GLU A 1 91 ? -1.504 -1.625 16.899 1.00 50.47 91 GLU A O 1
ATOM 724 N N . HIS A 1 92 ? -2.248 0.427 16.527 1.00 45.69 92 HIS A N 1
ATOM 725 C CA . HIS A 1 92 ? -3.234 0.320 17.610 1.00 45.69 92 HIS A CA 1
ATOM 726 C C . HIS A 1 92 ? -4.379 -0.591 17.141 1.00 45.69 92 HIS A C 1
ATOM 728 O O . HIS A 1 92 ? -5.339 -0.138 16.521 1.00 45.69 92 HIS A O 1
ATOM 734 N N . VAL A 1 93 ? -4.251 -1.894 17.391 1.00 50.03 93 VAL A N 1
ATOM 735 C CA . VAL A 1 93 ? -5.282 -2.882 17.077 1.00 50.03 93 VAL A CA 1
ATOM 736 C C . VAL A 1 93 ? -6.289 -2.895 18.224 1.00 50.03 93 VAL A C 1
ATOM 738 O O . VAL A 1 93 ? -6.053 -3.497 19.269 1.00 50.03 93 VAL A O 1
ATOM 741 N N . GLU A 1 94 ? -7.429 -2.230 18.045 1.00 52.34 94 GLU A N 1
ATOM 742 C CA . GLU A 1 94 ? -8.555 -2.356 18.972 1.00 52.34 94 GLU A CA 1
ATOM 743 C C . GLU A 1 94 ? -9.207 -3.743 18.792 1.00 52.34 94 GLU A C 1
ATOM 745 O O . GLU A 1 94 ? -9.927 -3.999 17.825 1.00 52.34 94 GLU A O 1
ATOM 750 N N . ILE A 1 95 ? -8.952 -4.672 19.719 1.00 54.25 95 ILE A N 1
ATOM 751 C CA . ILE A 1 95 ? -9.469 -6.053 19.674 1.00 54.25 95 ILE A CA 1
ATOM 752 C C . ILE A 1 95 ? -10.825 -6.131 20.394 1.00 54.25 95 ILE A C 1
ATOM 754 O O . ILE A 1 95 ? -10.986 -6.827 21.395 1.00 54.25 95 ILE A O 1
ATOM 758 N N . ARG A 1 96 ? -11.831 -5.397 19.914 1.00 62.78 96 ARG A N 1
ATOM 759 C CA . ARG A 1 96 ? -13.221 -5.553 20.382 1.00 62.78 96 ARG A CA 1
ATOM 760 C C . ARG A 1 96 ? -14.064 -6.258 19.329 1.00 62.78 96 ARG A C 1
ATOM 762 O O . ARG A 1 96 ? -13.943 -5.988 18.136 1.00 62.78 96 ARG A O 1
ATOM 769 N N . SER A 1 97 ? -14.968 -7.140 19.756 1.00 61.84 97 SER A N 1
ATOM 770 C CA . SER A 1 97 ? -15.920 -7.743 18.818 1.00 61.84 97 SER A CA 1
ATOM 771 C C . SER A 1 97 ? -16.914 -6.690 18.321 1.00 61.84 97 SER A C 1
ATOM 773 O O . SER A 1 97 ? -17.616 -6.067 19.117 1.00 61.84 97 SER A O 1
ATOM 775 N N . LEU A 1 98 ? -17.018 -6.524 16.999 1.00 67.00 98 LEU A N 1
ATOM 776 C CA . LEU A 1 98 ? -17.999 -5.637 16.353 1.00 67.00 98 LEU A CA 1
ATOM 777 C C . LEU A 1 98 ? -19.441 -6.168 16.433 1.00 67.00 98 LEU A C 1
ATOM 779 O O . LEU A 1 98 ? -20.393 -5.430 16.168 1.00 67.00 98 LEU A O 1
ATOM 783 N N . LEU A 1 99 ? -19.603 -7.452 16.769 1.00 67.69 99 LEU A N 1
ATOM 784 C CA . LEU A 1 99 ? -20.893 -8.105 16.955 1.00 67.69 99 LEU A CA 1
ATOM 785 C C . LEU A 1 99 ? -20.874 -8.925 18.248 1.00 67.69 99 LEU A C 1
ATOM 787 O O . LEU A 1 99 ? -20.070 -9.846 18.392 1.00 67.69 99 LEU A O 1
ATOM 791 N N . ASN A 1 100 ? -21.780 -8.613 19.171 1.00 66.56 100 ASN A N 1
ATOM 792 C CA . ASN A 1 100 ? -21.978 -9.383 20.393 1.00 66.56 100 ASN A CA 1
ATOM 793 C C . ASN A 1 100 ? -23.434 -9.863 20.454 1.00 66.56 100 ASN A C 1
ATOM 795 O O . ASN A 1 100 ? -24.348 -9.044 20.543 1.00 66.56 100 ASN A O 1
ATOM 799 N N . GLN A 1 101 ? -23.646 -11.180 20.354 1.00 68.25 101 GLN A N 1
ATOM 800 C CA . GLN A 1 101 ? -24.988 -11.775 20.361 1.00 68.25 101 GLN A CA 1
ATOM 801 C C . GLN A 1 101 ? -25.655 -11.666 21.740 1.00 68.25 101 GLN A C 1
ATOM 803 O O . GLN A 1 101 ? -26.874 -11.550 21.808 1.00 68.25 101 GLN A O 1
ATOM 808 N N . ASP A 1 102 ? -24.860 -11.586 22.809 1.00 67.94 102 ASP A N 1
ATOM 809 C CA . ASP A 1 102 ? -25.341 -11.591 24.193 1.00 67.94 102 ASP A CA 1
ATOM 810 C C . ASP A 1 102 ? -25.734 -10.190 24.700 1.00 67.94 102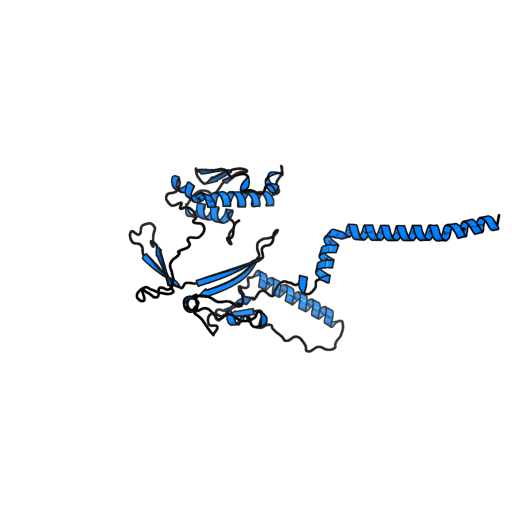 ASP A C 1
ATOM 812 O O . ASP A 1 102 ? -26.300 -10.045 25.782 1.00 67.94 102 ASP A O 1
ATOM 816 N N . LYS A 1 103 ? -25.434 -9.129 23.931 1.00 64.06 103 LYS A N 1
ATOM 817 C CA . LYS A 1 103 ? -25.730 -7.726 24.281 1.00 64.06 103 LYS A CA 1
ATOM 818 C C . LYS A 1 103 ? -26.271 -6.945 23.071 1.00 64.06 103 LYS A C 1
ATOM 820 O O . LYS A 1 103 ? -25.529 -6.173 22.456 1.00 64.06 103 LYS A O 1
ATOM 825 N N . PRO A 1 104 ? -27.563 -7.101 22.723 1.00 58.75 104 PRO A N 1
ATOM 826 C CA . PRO A 1 104 ? -28.173 -6.419 21.578 1.00 58.75 104 PRO A CA 1
ATOM 827 C C . PRO A 1 104 ? -28.303 -4.895 21.739 1.00 58.75 104 PRO A C 1
ATOM 829 O O . PRO A 1 104 ? -28.454 -4.202 20.741 1.00 58.75 104 PRO A O 1
ATOM 832 N N . GLY A 1 105 ? -28.223 -4.365 22.967 1.00 56.47 105 GLY A N 1
ATOM 833 C CA . GLY A 1 105 ? -28.364 -2.929 23.257 1.00 56.47 105 GLY A CA 1
ATOM 834 C C . GLY A 1 105 ? -27.110 -2.071 23.034 1.00 56.47 105 GLY A C 1
ATOM 835 O O . GLY A 1 105 ? -27.179 -0.856 23.183 1.00 56.47 105 GLY A O 1
ATOM 836 N N . LEU A 1 106 ? -25.963 -2.671 22.697 1.00 61.44 106 LEU A N 1
ATOM 837 C CA . LEU A 1 106 ? -24.751 -1.929 22.332 1.00 61.44 106 LEU A CA 1
ATOM 838 C C . LEU A 1 106 ? -24.795 -1.538 20.846 1.00 61.44 106 LEU A C 1
ATOM 840 O O . LEU A 1 106 ? -25.333 -2.303 20.046 1.00 61.44 106 LEU A O 1
ATOM 844 N N . PRO A 1 107 ? -24.198 -0.404 20.436 1.00 59.25 107 PRO A N 1
ATOM 845 C CA . PRO A 1 107 ? -24.043 -0.076 19.021 1.00 59.25 107 PRO A CA 1
ATOM 846 C C . PRO A 1 107 ? -23.207 -1.168 18.332 1.00 59.25 107 PRO A C 1
ATOM 848 O O . PRO A 1 107 ? -22.006 -1.306 18.565 1.00 59.25 107 PRO A O 1
ATOM 851 N N . GLN A 1 108 ? -23.872 -1.998 17.526 1.00 64.38 108 GLN A N 1
ATOM 852 C CA . GLN A 1 108 ? -23.259 -3.083 16.759 1.00 64.38 108 GLN A CA 1
ATOM 853 C C . GLN A 1 108 ? -22.848 -2.573 15.376 1.00 64.38 108 GLN A C 1
ATOM 855 O O . GLN A 1 108 ? -23.527 -1.721 14.810 1.00 64.38 108 GLN A O 1
ATOM 860 N N . LYS A 1 109 ? -21.808 -3.180 14.781 1.00 68.00 109 LYS A N 1
ATOM 861 C CA . LYS A 1 109 ? -21.334 -2.929 13.397 1.00 68.00 109 LYS A CA 1
ATOM 862 C C . LYS A 1 109 ? -20.570 -1.615 13.174 1.00 68.00 109 LYS A C 1
ATOM 864 O O . LYS A 1 109 ? -20.135 -1.358 12.050 1.00 68.00 109 LYS A O 1
ATOM 869 N N . GLU A 1 110 ? -20.373 -0.834 14.226 1.00 71.62 110 GLU A N 1
ATOM 870 C CA . GLU A 1 110 ? -19.600 0.406 14.226 1.00 71.62 110 GLU A CA 1
ATOM 871 C C . GLU A 1 110 ? -18.404 0.262 15.172 1.00 71.62 110 GLU A C 1
ATOM 873 O O . GLU A 1 110 ? -18.487 -0.383 16.222 1.00 71.62 110 GLU A O 1
ATOM 878 N N . VAL A 1 111 ? -17.279 0.846 14.776 1.00 72.81 111 VAL A N 1
ATOM 879 C CA . VAL A 1 111 ? -16.122 1.042 15.644 1.00 72.81 111 VAL A CA 1
ATOM 880 C C . VAL A 1 111 ? -16.441 2.245 16.520 1.00 72.81 111 VAL A C 1
ATOM 882 O O . VAL A 1 111 ? -16.793 3.308 16.006 1.00 72.81 111 VAL A O 1
ATOM 885 N N . VAL A 1 112 ? -16.365 2.060 17.836 1.00 70.56 112 VAL A N 1
ATOM 886 C CA . VAL A 1 112 ? -16.576 3.141 18.798 1.00 70.56 112 VAL A CA 1
ATOM 887 C C . VAL A 1 112 ? -15.278 3.349 19.544 1.00 70.56 112 VAL A C 1
ATOM 889 O O . VAL A 1 112 ? -14.892 2.474 20.313 1.00 70.56 112 VAL A O 1
ATOM 892 N N . TYR A 1 113 ? -14.646 4.496 19.341 1.00 71.25 113 TYR A N 1
ATOM 893 C CA . TYR A 1 113 ? -13.436 4.867 20.061 1.00 71.25 113 TYR A CA 1
ATOM 894 C C . TYR A 1 113 ? -13.680 6.143 20.862 1.00 71.25 113 TYR A C 1
ATOM 896 O O . TYR A 1 113 ? -14.482 7.001 20.487 1.00 71.25 113 TYR A O 1
ATOM 904 N N . LYS A 1 114 ? -12.986 6.253 21.992 1.00 67.88 114 LYS A N 1
ATOM 905 C CA . LYS A 1 114 ? -13.006 7.442 22.841 1.00 67.88 114 LYS A CA 1
ATOM 906 C C . LYS A 1 114 ? -11.812 8.305 22.489 1.00 67.88 114 LYS A C 1
ATOM 908 O O . LYS A 1 114 ? -10.682 7.823 22.479 1.00 67.88 114 LYS A O 1
ATOM 913 N N . LYS A 1 115 ? -12.058 9.569 22.158 1.00 66.62 115 LYS A N 1
ATOM 914 C CA . LYS A 1 115 ? -11.002 10.541 21.879 1.00 66.62 115 LYS A CA 1
ATOM 915 C C . LYS A 1 115 ? -11.369 11.878 22.505 1.00 66.62 115 LYS A C 1
ATOM 917 O O . LYS A 1 115 ? -12.509 12.322 22.426 1.00 66.62 115 LYS A O 1
ATOM 922 N N . LYS A 1 116 ? -10.384 12.536 23.109 1.00 69.75 116 LYS A N 1
ATOM 923 C CA . LYS A 1 116 ? -10.509 13.934 23.527 1.00 69.75 116 LYS A CA 1
ATOM 924 C C . LYS A 1 116 ? -10.494 14.820 22.284 1.00 69.75 116 LYS A C 1
ATOM 926 O O . LYS A 1 116 ? -9.576 14.708 21.473 1.00 69.75 116 LYS A O 1
ATOM 931 N N . GLU A 1 117 ? -11.492 15.685 22.122 1.00 63.66 117 GLU A N 1
ATOM 932 C CA . GLU A 1 117 ? -11.579 16.578 20.953 1.00 63.66 117 GLU A CA 1
ATOM 933 C C . GLU A 1 117 ? -10.414 17.575 20.883 1.00 63.66 117 GLU A C 1
ATOM 935 O O . GLU A 1 117 ? -9.986 17.976 19.805 1.00 63.66 117 GLU A O 1
ATOM 940 N N . SER A 1 118 ? -9.855 17.921 22.042 1.00 59.66 118 SER A N 1
ATOM 941 C CA . SER A 1 118 ? -8.688 18.783 22.195 1.00 59.66 118 SER A CA 1
ATOM 942 C C . SER A 1 118 ? -7.804 18.258 23.323 1.00 59.66 118 SER A C 1
ATOM 944 O O . SER A 1 118 ? -8.299 17.631 24.262 1.00 59.66 118 SER A O 1
ATOM 946 N N . PHE A 1 119 ? -6.504 18.558 23.268 1.00 53.47 119 PHE A N 1
ATOM 947 C CA . PHE A 1 119 ? -5.547 18.255 24.340 1.00 53.47 119 PHE A CA 1
ATOM 948 C C . PHE A 1 119 ? -5.994 18.800 25.708 1.00 53.47 119 PHE A C 1
ATOM 950 O O . PHE A 1 119 ? -5.672 18.209 26.736 1.00 53.47 119 PHE A O 1
ATOM 957 N N . PHE A 1 120 ? -6.779 19.883 25.716 1.00 51.44 120 PHE A N 1
ATOM 958 C CA . PHE A 1 120 ? -7.31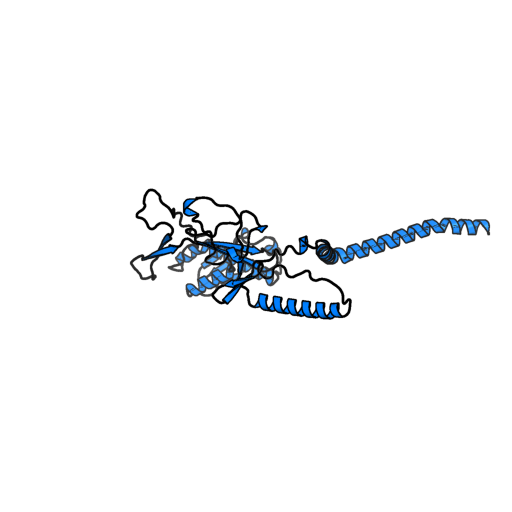9 20.517 26.921 1.00 51.44 120 PHE A CA 1
ATOM 959 C C . PHE A 1 120 ? -8.730 20.044 27.298 1.00 51.44 120 PHE A C 1
ATOM 961 O O . PHE A 1 120 ? -9.257 20.472 28.323 1.00 51.44 120 PHE A O 1
ATOM 968 N N . SER A 1 121 ? -9.356 19.168 26.501 1.00 47.62 121 SER A N 1
ATOM 969 C CA . SER A 1 121 ? -10.666 18.616 26.848 1.00 47.62 121 SER A CA 1
ATOM 970 C C . SER A 1 121 ? -10.520 17.658 28.030 1.00 47.62 121 SER A C 1
ATOM 972 O O . SER A 1 121 ? -9.794 16.659 27.969 1.00 47.62 121 SER A O 1
ATOM 974 N N . LEU A 1 122 ? -11.208 17.968 29.128 1.00 61.41 122 LEU A N 1
ATOM 975 C CA . LEU A 1 122 ? -11.287 17.098 30.303 1.00 61.41 122 LEU A CA 1
ATOM 976 C C . LEU A 1 122 ? -12.100 15.834 30.004 1.00 61.41 122 LEU A C 1
ATOM 978 O O . LEU A 1 122 ? -11.774 14.768 30.522 1.00 61.41 122 LEU A O 1
ATOM 982 N N . GLU A 1 123 ? -13.097 15.947 29.128 1.00 61.31 123 GLU A N 1
ATOM 983 C CA . GLU A 1 123 ? -14.036 14.878 28.811 1.00 61.31 123 GLU A CA 1
ATOM 984 C C . GLU A 1 123 ? -13.661 14.169 27.500 1.00 61.31 123 GLU A C 1
ATOM 986 O O . GLU A 1 123 ? -13.274 14.794 26.504 1.00 61.31 123 GLU A O 1
ATOM 991 N N . GLU A 1 124 ? -13.728 12.837 27.526 1.00 68.31 124 GLU A N 1
ATOM 992 C CA . GLU A 1 124 ? -13.500 11.976 26.368 1.00 68.31 124 GLU A CA 1
ATOM 993 C C . GLU A 1 124 ? -14.798 11.826 25.575 1.00 68.31 124 GLU A C 1
ATOM 995 O O . GLU A 1 124 ? -15.796 11.327 26.090 1.00 68.31 124 GLU A O 1
ATOM 1000 N N . SER A 1 125 ? -14.785 12.226 24.305 1.00 70.38 125 SER A N 1
ATOM 1001 C CA . SER A 1 125 ? -15.938 12.080 23.418 1.00 70.38 125 SER A CA 1
ATOM 1002 C C . SER A 1 125 ? -15.940 10.705 22.748 1.00 70.38 125 SER A C 1
ATOM 1004 O O . SER A 1 125 ? -14.897 10.196 22.326 1.00 70.38 125 SER A O 1
ATOM 1006 N N . GLU A 1 126 ? -17.118 10.085 22.656 1.00 75.38 126 GLU A N 1
ATOM 1007 C CA . GLU A 1 126 ? -17.322 8.815 21.953 1.00 75.38 126 GLU A CA 1
ATOM 1008 C C . GLU A 1 126 ? -17.598 9.065 20.467 1.00 75.38 126 GLU A C 1
ATOM 1010 O O . GLU A 1 126 ? -18.650 9.583 20.093 1.00 75.38 126 GLU A O 1
ATOM 1015 N N . PHE A 1 127 ? -16.674 8.645 19.605 1.00 70.50 127 PHE A N 1
ATOM 1016 C CA . PHE A 1 127 ? -16.828 8.716 18.155 1.00 70.50 127 PHE A CA 1
ATOM 1017 C C . PHE A 1 127 ? -17.264 7.366 17.601 1.00 70.50 127 PHE A C 1
ATOM 1019 O O . PHE A 1 127 ? -16.721 6.327 17.975 1.00 70.50 127 PHE A O 1
ATOM 1026 N N . ARG A 1 128 ? -18.238 7.386 16.684 1.00 72.88 128 ARG A N 1
ATOM 1027 C CA . ARG A 1 128 ? -18.754 6.191 16.005 1.00 72.88 128 ARG A CA 1
ATOM 1028 C C . ARG A 1 128 ? -18.421 6.260 14.527 1.00 72.88 128 ARG A C 1
ATOM 1030 O O . ARG A 1 128 ? -18.781 7.224 13.855 1.00 72.88 128 ARG A O 1
ATOM 1037 N N . GLN A 1 129 ? -17.746 5.238 14.020 1.00 72.50 129 GLN A N 1
ATOM 1038 C CA . GLN A 1 129 ? -17.411 5.133 12.605 1.00 72.50 129 GLN A CA 1
ATOM 1039 C C . GLN A 1 129 ? -17.770 3.747 12.064 1.00 72.50 129 GLN A C 1
ATOM 1041 O O . GLN A 1 129 ? -17.624 2.744 12.768 1.00 72.50 129 GLN A O 1
ATOM 1046 N N . PRO A 1 130 ? -18.247 3.646 10.811 1.00 77.44 130 PRO A N 1
ATOM 1047 C CA . PRO A 1 130 ? -18.499 2.349 10.204 1.00 77.44 130 PRO A CA 1
ATOM 1048 C C . PRO A 1 130 ? -17.184 1.577 10.067 1.00 77.44 130 PRO A C 1
ATOM 1050 O O . PRO A 1 130 ? -16.167 2.135 9.663 1.00 77.44 130 PRO A O 1
ATOM 1053 N N . ALA A 1 131 ? -17.207 0.275 10.353 1.00 82.38 131 ALA A N 1
ATOM 1054 C CA . ALA A 1 131 ? -16.037 -0.565 10.132 1.00 82.38 131 ALA A CA 1
ATOM 1055 C C . ALA A 1 131 ? -15.809 -0.754 8.622 1.00 82.38 131 ALA A C 1
ATOM 1057 O O . ALA A 1 131 ? -16.607 -1.409 7.940 1.00 82.38 131 ALA A O 1
ATOM 1058 N N . VAL A 1 132 ? -14.731 -0.169 8.099 1.00 85.69 132 VAL A N 1
ATOM 1059 C CA . VAL A 1 132 ? -14.329 -0.261 6.690 1.00 85.69 132 VAL A CA 1
ATOM 1060 C C . VAL A 1 132 ? -13.019 -1.030 6.598 1.00 85.69 132 VAL A C 1
ATOM 1062 O O . VAL A 1 132 ? -12.052 -0.707 7.278 1.00 85.69 132 VAL A O 1
ATOM 1065 N N . LEU A 1 133 ? -12.997 -2.064 5.761 1.00 85.31 133 LEU A N 1
ATOM 1066 C CA . LEU A 1 133 ? -11.785 -2.780 5.394 1.00 85.31 133 LEU A CA 1
ATOM 1067 C C . LEU A 1 133 ? -11.242 -2.198 4.094 1.00 85.31 133 LEU A C 1
ATOM 1069 O O . LEU A 1 133 ? -11.876 -2.330 3.047 1.00 85.31 133 LEU A O 1
ATOM 1073 N N . THR A 1 134 ? -10.050 -1.621 4.166 1.00 86.62 134 THR A N 1
ATOM 1074 C CA . THR A 1 134 ? -9.326 -1.121 2.999 1.00 86.62 134 THR A CA 1
ATOM 1075 C C . THR A 1 134 ? -8.218 -2.100 2.649 1.00 86.62 134 THR A C 1
ATOM 1077 O O . THR A 1 134 ? -7.307 -2.332 3.438 1.00 86.62 134 THR A O 1
ATOM 1080 N N . LEU A 1 135 ? -8.298 -2.697 1.462 1.00 87.06 135 LEU A N 1
ATOM 1081 C CA . LEU A 1 135 ? -7.256 -3.571 0.932 1.00 87.06 135 LEU A CA 1
ATOM 1082 C C . LEU A 1 135 ? -6.497 -2.814 -0.149 1.00 87.06 135 LEU A C 1
ATOM 1084 O O . LEU A 1 135 ? -7.111 -2.307 -1.085 1.00 87.06 135 LEU A O 1
ATOM 1088 N N . GLN A 1 136 ? -5.175 -2.760 -0.028 1.00 86.69 136 GLN A N 1
ATOM 1089 C CA . GLN A 1 136 ? -4.291 -2.099 -0.984 1.00 86.69 136 GLN A CA 1
ATOM 1090 C C . GLN A 1 136 ? -3.255 -3.090 -1.503 1.00 86.69 136 GLN A C 1
ATOM 1092 O O . GLN A 1 136 ? -2.727 -3.905 -0.747 1.00 86.69 136 GLN A O 1
ATOM 1097 N N . VAL A 1 137 ? -2.967 -3.015 -2.799 1.00 85.06 137 VAL A N 1
ATOM 1098 C CA . VAL A 1 137 ? -1.943 -3.823 -3.463 1.00 85.06 137 VAL A CA 1
ATOM 1099 C C . VAL A 1 137 ? -0.912 -2.883 -4.067 1.00 85.06 137 VAL A C 1
ATOM 1101 O O . VAL A 1 137 ? -1.255 -1.958 -4.805 1.00 85.06 137 VAL A O 1
ATOM 1104 N N . TRP A 1 138 ? 0.347 -3.160 -3.757 1.00 81.56 138 TRP A N 1
ATOM 1105 C CA . TRP A 1 138 ? 1.517 -2.423 -4.213 1.00 81.56 138 TRP A CA 1
ATOM 1106 C C . TRP A 1 138 ? 2.431 -3.386 -4.968 1.00 81.56 138 TRP A C 1
ATOM 1108 O O . TRP A 1 138 ? 2.592 -4.533 -4.538 1.00 81.56 138 TRP A O 1
ATOM 1118 N N . ASP A 1 139 ? 2.992 -2.940 -6.089 1.00 78.06 139 ASP A N 1
ATOM 1119 C CA . ASP A 1 139 ? 4.075 -3.647 -6.765 1.00 78.06 139 ASP A CA 1
ATOM 1120 C C . ASP A 1 139 ? 5.382 -3.299 -6.057 1.00 78.06 139 ASP A C 1
ATOM 1122 O O . ASP A 1 139 ? 5.727 -2.125 -5.905 1.00 78.06 139 ASP A O 1
ATOM 1126 N N . TYR A 1 140 ? 6.070 -4.320 -5.552 1.00 68.19 140 TYR A N 1
ATOM 1127 C CA . TYR A 1 140 ? 7.320 -4.128 -4.832 1.00 68.19 140 TYR A CA 1
ATOM 1128 C C . TYR A 1 140 ? 8.484 -4.322 -5.794 1.00 68.19 140 TYR A C 1
ATOM 1130 O O . TYR A 1 140 ? 8.936 -5.449 -6.028 1.00 68.19 140 TYR A O 1
ATOM 1138 N N . ASP A 1 141 ? 8.985 -3.214 -6.324 1.00 64.94 141 ASP A N 1
ATOM 1139 C CA . ASP A 1 141 ? 10.185 -3.211 -7.139 1.00 64.94 141 ASP A CA 1
ATOM 1140 C C . ASP A 1 141 ? 11.425 -3.064 -6.259 1.00 64.94 141 ASP A C 1
ATOM 1142 O O . ASP A 1 141 ? 11.565 -2.144 -5.461 1.00 64.94 141 ASP A O 1
ATOM 1146 N N . ARG A 1 142 ? 12.390 -3.971 -6.436 1.00 50.22 142 ARG A N 1
ATOM 1147 C CA . ARG A 1 142 ? 13.647 -3.973 -5.665 1.00 50.22 142 ARG A CA 1
ATOM 1148 C C . ARG A 1 142 ? 14.555 -2.765 -5.935 1.00 50.22 142 ARG A C 1
ATOM 1150 O O . ARG A 1 142 ? 15.563 -2.636 -5.254 1.00 50.22 142 ARG A O 1
ATOM 1157 N N . ILE A 1 143 ? 14.279 -1.979 -6.978 1.00 43.00 143 ILE A N 1
ATOM 1158 C CA . ILE A 1 143 ? 15.198 -0.955 -7.516 1.00 43.00 143 ILE A CA 1
ATOM 1159 C C . ILE A 1 143 ? 14.480 0.386 -7.784 1.00 43.00 143 ILE A C 1
ATOM 1161 O O . ILE A 1 143 ? 15.136 1.396 -8.006 1.00 43.00 143 ILE A O 1
ATOM 1165 N N . ALA A 1 144 ? 13.145 0.433 -7.759 1.00 52.41 144 ALA A N 1
ATOM 1166 C CA . ALA A 1 144 ? 12.360 1.636 -8.045 1.00 52.41 144 ALA A CA 1
ATOM 1167 C C . ALA A 1 144 ? 11.394 1.952 -6.892 1.00 52.41 144 ALA A C 1
ATOM 1169 O O . ALA A 1 144 ? 11.256 1.166 -5.956 1.00 52.41 144 ALA A O 1
ATOM 1170 N N . ALA A 1 145 ? 10.739 3.116 -6.944 1.00 52.12 145 ALA A N 1
ATOM 1171 C CA . ALA A 1 145 ? 9.648 3.425 -6.024 1.00 52.12 145 ALA A CA 1
ATOM 1172 C C . ALA A 1 145 ? 8.510 2.404 -6.199 1.00 52.12 145 ALA A C 1
ATOM 1174 O O . ALA A 1 145 ? 8.214 2.001 -7.319 1.00 52.12 145 ALA A O 1
ATOM 1175 N N . ASN A 1 146 ? 7.889 1.984 -5.094 1.00 64.38 146 ASN A N 1
ATOM 1176 C CA . ASN A 1 146 ? 6.797 1.013 -5.137 1.00 64.38 146 ASN A CA 1
ATOM 1177 C C . ASN A 1 146 ? 5.591 1.601 -5.877 1.00 64.38 146 ASN A C 1
ATOM 1179 O O . ASN A 1 146 ? 5.039 2.619 -5.449 1.00 64.38 146 ASN A O 1
ATOM 1183 N N . ASP A 1 147 ? 5.149 0.926 -6.933 1.00 70.19 147 ASP A N 1
ATOM 1184 C CA . ASP A 1 147 ? 4.006 1.363 -7.725 1.00 70.19 147 ASP A CA 1
ATOM 1185 C C . ASP A 1 147 ? 2.699 0.904 -7.069 1.00 70.19 147 ASP A C 1
ATOM 1187 O O . ASP A 1 147 ? 2.460 -0.281 -6.818 1.00 70.19 147 ASP A O 1
ATOM 1191 N N . PHE A 1 148 ? 1.800 1.850 -6.799 1.00 76.75 148 PHE A N 1
ATOM 1192 C CA . PHE A 1 148 ? 0.467 1.526 -6.302 1.00 76.75 148 PHE A CA 1
ATOM 1193 C C . PHE A 1 148 ? -0.378 0.897 -7.419 1.00 76.75 148 PHE A C 1
ATOM 1195 O O . PHE A 1 148 ? -0.738 1.549 -8.404 1.00 76.75 148 PHE A O 1
ATOM 1202 N N . LEU A 1 149 ? -0.741 -0.377 -7.249 1.00 79.00 149 LEU A N 1
ATOM 1203 C CA . LEU A 1 149 ? -1.533 -1.107 -8.237 1.00 79.00 149 LEU A CA 1
ATOM 1204 C C . LEU A 1 149 ? -3.026 -0.847 -8.051 1.00 79.00 149 LEU A C 1
ATOM 1206 O O . LEU A 1 149 ? -3.742 -0.668 -9.028 1.00 79.00 149 LEU A O 1
ATOM 1210 N N . GLY A 1 150 ? -3.532 -0.805 -6.824 1.00 83.75 150 GLY A N 1
ATOM 1211 C CA . GLY A 1 150 ? -4.942 -0.495 -6.609 1.00 83.75 150 GLY A CA 1
ATOM 1212 C C . GLY A 1 150 ? -5.429 -0.768 -5.204 1.00 83.75 150 GLY A C 1
ATOM 1213 O O . GLY A 1 150 ? -4.776 -1.448 -4.411 1.00 83.75 150 GLY A O 1
ATOM 1214 N N . SER A 1 151 ? -6.616 -0.247 -4.917 1.00 86.50 151 SER A N 1
ATOM 1215 C CA . SER A 1 151 ? -7.296 -0.430 -3.646 1.00 86.50 151 SER A CA 1
ATOM 1216 C C . SER A 1 151 ? -8.743 -0.855 -3.844 1.00 86.50 151 SER A C 1
ATOM 1218 O O . SER A 1 151 ? -9.329 -0.736 -4.925 1.00 86.50 151 SER A O 1
ATOM 1220 N N . ILE A 1 152 ? -9.313 -1.394 -2.776 1.00 87.25 152 ILE A N 1
ATOM 1221 C CA . ILE A 1 152 ? -10.750 -1.549 -2.623 1.00 87.25 152 ILE A CA 1
ATOM 1222 C C . ILE A 1 152 ? -11.127 -1.259 -1.174 1.00 87.25 152 ILE A C 1
ATOM 1224 O O . ILE A 1 152 ? -10.448 -1.698 -0.244 1.00 87.25 152 ILE A O 1
ATOM 1228 N N . GLU A 1 153 ? -12.225 -0.536 -0.997 1.00 87.00 153 GLU A N 1
ATOM 1229 C CA . GLU A 1 153 ? -12.802 -0.221 0.304 1.00 87.00 153 GLU A CA 1
ATOM 1230 C C . GLU A 1 153 ? -14.109 -0.990 0.478 1.00 87.00 153 GLU A C 1
ATOM 1232 O O . GLU A 1 153 ? -15.018 -0.926 -0.351 1.00 87.00 153 GLU A O 1
ATOM 1237 N N . LEU A 1 154 ? -14.204 -1.764 1.556 1.00 86.88 154 LEU A N 1
ATOM 1238 C CA . LEU A 1 154 ? -15.330 -2.646 1.822 1.00 86.88 154 LEU A CA 1
ATOM 1239 C C . LEU A 1 154 ? -15.892 -2.353 3.209 1.00 86.88 154 LEU A C 1
ATOM 1241 O O . LEU A 1 154 ? -15.292 -2.689 4.228 1.00 86.88 154 LEU A O 1
ATOM 1245 N N . ARG A 1 155 ? -17.089 -1.767 3.265 1.00 86.44 155 ARG A N 1
ATOM 1246 C CA . ARG A 1 155 ? -17.816 -1.577 4.529 1.00 86.44 155 ARG A CA 1
ATOM 1247 C C . ARG A 1 155 ? -18.241 -2.944 5.063 1.00 86.44 155 ARG A C 1
ATOM 1249 O O . ARG A 1 155 ? -19.075 -3.595 4.444 1.00 86.44 155 ARG A O 1
ATOM 1256 N N . LEU A 1 156 ? -17.727 -3.382 6.212 1.00 86.19 156 LEU A N 1
ATOM 1257 C CA . LEU A 1 156 ? -17.922 -4.750 6.725 1.00 86.19 156 LEU A CA 1
ATOM 1258 C C . LEU A 1 156 ? -19.396 -5.124 6.959 1.00 86.19 156 LEU A C 1
ATOM 1260 O O . LEU A 1 156 ? -19.791 -6.287 6.833 1.00 86.19 156 LEU A O 1
ATOM 1264 N N . ASN A 1 157 ? -20.229 -4.139 7.296 1.00 84.62 157 ASN A N 1
ATOM 1265 C CA . ASN A 1 157 ? -21.664 -4.345 7.468 1.00 84.62 157 ASN A CA 1
ATOM 1266 C C . ASN A 1 157 ? -22.379 -4.628 6.135 1.00 84.62 157 ASN A C 1
ATOM 1268 O O . ASN A 1 157 ? -23.393 -5.320 6.137 1.00 84.62 157 ASN A O 1
ATOM 1272 N N . ASP A 1 158 ? -21.862 -4.105 5.025 1.00 84.81 158 ASP A N 1
ATOM 1273 C CA . ASP A 1 158 ? -22.539 -4.086 3.734 1.00 84.81 158 ASP A CA 1
ATOM 1274 C C . ASP A 1 158 ? -21.514 -4.131 2.589 1.00 84.81 158 ASP A C 1
ATOM 1276 O O . ASP A 1 158 ? -21.272 -3.145 1.898 1.00 84.81 158 ASP A O 1
ATOM 1280 N N . MET A 1 159 ? -20.845 -5.272 2.433 1.00 86.31 159 MET A N 1
ATOM 1281 C CA . MET A 1 159 ? -19.813 -5.508 1.421 1.00 86.31 159 MET A CA 1
ATOM 1282 C C . MET A 1 159 ? -20.440 -5.994 0.112 1.00 86.31 159 MET A C 1
ATOM 1284 O O . MET A 1 159 ? -21.385 -6.781 0.127 1.00 86.31 159 MET A O 1
ATOM 1288 N N . VAL A 1 160 ? -19.870 -5.625 -1.037 1.00 87.50 160 VAL A N 1
ATOM 1289 C CA . VAL A 1 160 ? -20.248 -6.245 -2.318 1.00 87.50 160 VAL A CA 1
ATOM 1290 C C . VAL A 1 160 ? -19.901 -7.738 -2.309 1.00 87.50 160 VAL A C 1
ATOM 1292 O O . VAL A 1 160 ? -18.815 -8.145 -1.875 1.00 87.50 160 VAL A O 1
ATOM 1295 N N . ARG A 1 161 ? -20.830 -8.581 -2.773 1.00 86.62 161 ARG A N 1
ATOM 1296 C CA . ARG A 1 161 ? -20.631 -10.033 -2.803 1.00 86.62 161 ARG A CA 1
ATOM 1297 C C . ARG A 1 161 ? -19.451 -10.391 -3.721 1.00 86.62 161 ARG A C 1
ATOM 1299 O O . ARG A 1 161 ? -19.401 -9.896 -4.845 1.00 86.62 161 ARG A O 1
ATOM 1306 N N . PRO A 1 162 ? -18.537 -11.282 -3.293 1.00 89.25 162 PRO A N 1
ATOM 1307 C CA . PRO A 1 162 ? -17.419 -11.678 -4.138 1.00 89.25 162 PRO A CA 1
ATOM 1308 C C . PRO A 1 162 ? -17.875 -12.439 -5.382 1.00 89.25 162 PRO A C 1
ATOM 1310 O O . PRO A 1 162 ? -18.815 -13.240 -5.328 1.00 89.25 162 PRO A O 1
ATOM 1313 N N . ALA A 1 163 ? -17.115 -12.295 -6.466 1.00 87.94 163 ALA A N 1
ATOM 1314 C CA . ALA A 1 163 ? -17.225 -13.176 -7.619 1.00 87.94 163 ALA A CA 1
ATOM 1315 C C . ALA A 1 163 ? -16.621 -14.549 -7.287 1.00 87.94 163 ALA A C 1
ATOM 1317 O O . ALA A 1 163 ? -15.631 -14.658 -6.557 1.00 87.94 163 ALA A O 1
ATOM 1318 N N . LYS A 1 164 ? -17.206 -15.621 -7.833 1.00 87.06 164 LYS A N 1
ATOM 1319 C CA . LYS A 1 164 ? -16.734 -16.996 -7.588 1.00 87.06 164 LYS A CA 1
ATOM 1320 C C . LYS A 1 164 ? -15.449 -17.322 -8.356 1.00 87.06 164 LYS A C 1
ATOM 1322 O O . LYS A 1 164 ? -14.658 -18.142 -7.899 1.00 87.06 164 LYS A O 1
ATOM 1327 N N . SER A 1 165 ? -15.221 -16.667 -9.494 1.00 86.38 165 SER A N 1
ATOM 1328 C CA . SER A 1 165 ? -14.034 -16.844 -10.335 1.00 86.38 165 SER A CA 1
ATOM 1329 C C . SER A 1 165 ? -13.450 -15.503 -10.783 1.00 86.38 165 SER A C 1
ATOM 1331 O O . SER A 1 165 ? -14.154 -14.493 -10.846 1.00 86.38 165 SER A O 1
ATOM 1333 N N . SER A 1 166 ? -12.164 -15.497 -11.145 1.00 82.44 166 SER A N 1
ATOM 1334 C CA . SER A 1 166 ? -11.468 -14.306 -11.653 1.00 82.44 166 SER A CA 1
ATOM 1335 C C . SER A 1 166 ? -12.075 -13.775 -12.958 1.00 82.44 166 SER A C 1
ATOM 1337 O O . SER A 1 166 ? -12.090 -12.566 -13.182 1.00 82.44 166 SER A O 1
ATOM 1339 N N . ALA A 1 167 ? -12.629 -14.661 -13.791 1.00 80.50 167 ALA A N 1
ATOM 1340 C CA . ALA A 1 167 ? -13.279 -14.307 -15.051 1.00 80.50 167 ALA A CA 1
ATOM 1341 C C . ALA A 1 167 ? -14.610 -13.559 -14.858 1.00 80.50 167 ALA A C 1
ATOM 1343 O O . ALA A 1 167 ? -14.966 -12.725 -15.686 1.00 80.50 167 ALA A O 1
ATOM 1344 N N . GLN A 1 168 ? -15.332 -13.842 -13.768 1.00 80.62 168 GLN A N 1
ATOM 1345 C CA . GLN A 1 168 ? -16.594 -13.176 -13.415 1.00 80.62 168 GLN A CA 1
ATOM 1346 C C . GLN A 1 168 ? -16.385 -11.876 -12.629 1.00 80.62 168 GLN A C 1
ATOM 1348 O O . GLN A 1 168 ? -17.339 -11.144 -12.391 1.00 80.62 168 GLN A O 1
ATOM 1353 N N . CYS A 1 169 ? -15.149 -11.582 -12.225 1.00 83.00 169 CYS A N 1
ATOM 1354 C CA . CYS A 1 169 ? -14.801 -10.348 -11.540 1.00 83.00 169 CYS A CA 1
ATOM 1355 C C . CYS A 1 169 ? -14.794 -9.183 -12.546 1.00 83.00 169 CYS A C 1
ATOM 1357 O O . CYS A 1 169 ? -13.848 -9.026 -13.334 1.00 83.00 169 CYS A O 1
ATOM 1359 N N . SER A 1 170 ? -15.872 -8.396 -12.545 1.00 79.44 170 SER A N 1
ATOM 1360 C CA . SER A 1 170 ? -16.045 -7.203 -13.378 1.00 79.44 170 SER A CA 1
ATOM 1361 C C . SER A 1 170 ? -15.781 -5.926 -12.586 1.00 79.44 170 SER A C 1
ATOM 1363 O O . SER A 1 170 ? -15.872 -5.905 -11.361 1.00 79.44 170 SER A O 1
ATOM 1365 N N . ILE A 1 171 ? -15.451 -4.848 -13.299 1.00 79.19 171 ILE A N 1
ATOM 1366 C CA . ILE A 1 171 ? -15.176 -3.548 -12.682 1.00 79.19 171 ILE A CA 1
ATOM 1367 C C . ILE A 1 171 ? -16.446 -2.895 -12.112 1.00 79.19 171 ILE A C 1
ATOM 1369 O O . ILE A 1 171 ? -16.367 -2.139 -11.153 1.00 79.19 171 ILE A O 1
ATOM 1373 N N . ASP A 1 172 ? -17.630 -3.261 -12.616 1.00 77.62 172 ASP A N 1
ATOM 1374 C CA . ASP A 1 172 ? -18.919 -2.774 -12.106 1.00 77.62 172 ASP A CA 1
ATOM 1375 C C . ASP A 1 172 ? -19.165 -3.127 -10.637 1.00 77.62 172 ASP A C 1
ATOM 1377 O O . ASP A 1 172 ? -19.924 -2.439 -9.960 1.00 77.62 172 ASP A O 1
ATOM 1381 N N . MET A 1 173 ? -18.499 -4.167 -10.126 1.00 81.12 173 MET A N 1
ATOM 1382 C CA . MET A 1 173 ? -18.560 -4.540 -8.713 1.00 81.12 173 MET A CA 1
ATOM 1383 C C . MET A 1 173 ? -17.847 -3.534 -7.796 1.00 81.12 173 MET A C 1
ATOM 1385 O O . MET A 1 173 ? -18.116 -3.536 -6.600 1.00 81.12 173 MET A O 1
ATOM 1389 N N . ALA A 1 174 ? -16.952 -2.695 -8.333 1.00 75.81 174 ALA A N 1
ATOM 1390 C CA . ALA A 1 174 ? -16.264 -1.639 -7.584 1.00 75.81 174 ALA A CA 1
ATOM 1391 C C . ALA A 1 174 ? -17.132 -0.385 -7.384 1.00 75.81 174 ALA A C 1
ATOM 1393 O O . ALA A 1 174 ? -16.755 0.506 -6.630 1.00 75.81 174 ALA A O 1
ATOM 1394 N N . LYS A 1 175 ? -18.288 -0.292 -8.057 1.00 75.94 175 LYS A N 1
ATOM 1395 C CA . LYS A 1 175 ? -19.205 0.840 -7.893 1.00 75.94 175 LYS A CA 1
ATOM 1396 C C . LYS A 1 175 ? -19.814 0.822 -6.493 1.00 75.94 175 LYS A C 1
ATOM 1398 O O . LYS A 1 175 ? -20.214 -0.229 -5.990 1.00 75.94 175 LYS A O 1
ATOM 1403 N N . ASP A 1 176 ? -19.982 2.005 -5.912 1.00 68.19 176 ASP A N 1
ATOM 1404 C CA . ASP A 1 176 ? -20.322 2.182 -4.495 1.00 68.19 176 ASP A CA 1
ATOM 1405 C C . ASP A 1 176 ? -21.647 1.488 -4.092 1.00 68.19 176 ASP A C 1
ATOM 1407 O O . ASP A 1 176 ? -21.805 0.971 -2.983 1.00 68.19 176 ASP A O 1
ATOM 1411 N N . ARG A 1 177 ? -22.584 1.359 -5.045 1.00 69.62 177 ARG A N 1
ATOM 1412 C CA . ARG A 1 177 ? -23.898 0.705 -4.876 1.00 69.62 177 ARG A CA 1
ATOM 1413 C C . ARG A 1 177 ? -24.056 -0.615 -5.637 1.00 69.62 177 ARG A C 1
ATOM 1415 O O . ARG A 1 177 ? -25.179 -1.031 -5.925 1.00 69.62 177 ARG A O 1
ATOM 1422 N N . ALA A 1 178 ? -22.958 -1.294 -5.962 1.00 75.69 178 ALA A N 1
ATOM 1423 C CA . ALA A 1 178 ? -23.024 -2.599 -6.607 1.00 75.69 178 ALA A CA 1
ATOM 1424 C C . ALA A 1 178 ? -23.822 -3.599 -5.749 1.00 75.69 178 ALA A C 1
ATOM 1426 O O . ALA A 1 178 ? -23.610 -3.717 -4.540 1.00 75.69 178 ALA A O 1
ATOM 1427 N N . SER A 1 179 ? -24.752 -4.305 -6.392 1.00 76.19 179 SER A N 1
ATOM 1428 C CA . SER A 1 179 ? -25.567 -5.373 -5.807 1.00 76.19 179 SER A CA 1
ATOM 1429 C C . SER A 1 179 ? -25.178 -6.714 -6.434 1.00 76.19 179 SER A C 1
ATOM 1431 O O . SER A 1 179 ? -24.776 -6.735 -7.597 1.00 76.19 179 SER A O 1
ATOM 1433 N N . PRO A 1 180 ? -25.316 -7.850 -5.728 1.00 82.25 180 PRO A N 1
ATOM 1434 C CA . PRO A 1 180 ? -25.847 -8.025 -4.373 1.00 82.25 180 PRO A CA 1
ATOM 1435 C C . PRO A 1 180 ? -24.814 -7.738 -3.272 1.00 82.25 180 PRO A C 1
ATOM 1437 O O . PRO A 1 180 ? -23.614 -7.956 -3.454 1.00 82.25 180 PRO A O 1
ATOM 1440 N N . ARG A 1 181 ? -2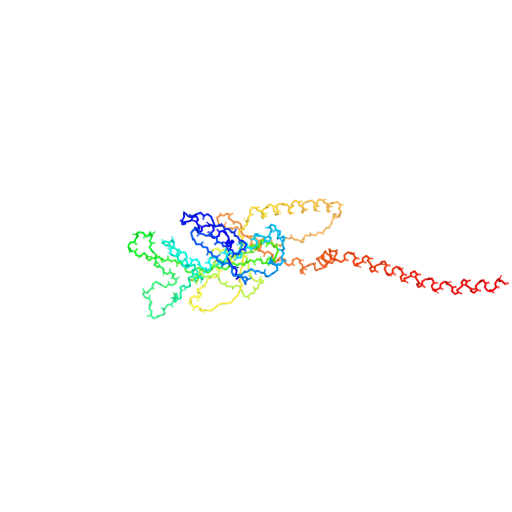5.294 -7.302 -2.104 1.00 83.25 181 ARG A N 1
ATOM 1441 C CA . ARG A 1 181 ? -24.456 -6.962 -0.947 1.00 83.25 181 ARG A CA 1
ATOM 1442 C C . ARG A 1 181 ? -24.628 -7.945 0.205 1.00 83.25 181 ARG A C 1
ATOM 1444 O O . ARG A 1 181 ? -25.563 -8.748 0.229 1.00 83.25 181 ARG A O 1
ATOM 1451 N N . PHE A 1 182 ? -23.662 -7.956 1.111 1.00 83.50 182 PHE A N 1
ATOM 1452 C CA . PHE A 1 182 ? -23.506 -8.988 2.118 1.00 83.50 182 PHE A CA 1
ATOM 1453 C C . PHE A 1 182 ? -22.751 -8.477 3.358 1.00 83.50 182 PHE A C 1
ATOM 1455 O O . PHE A 1 182 ? -21.768 -7.758 3.240 1.00 83.50 182 PHE A O 1
ATOM 1462 N N . SER A 1 183 ? -23.165 -8.900 4.556 1.00 85.56 183 SER A N 1
ATOM 1463 C CA . SER A 1 183 ? -22.550 -8.493 5.829 1.00 85.56 183 SER A CA 1
ATOM 1464 C C . SER A 1 183 ? -21.602 -9.569 6.367 1.00 85.56 183 SER A C 1
ATOM 1466 O O . SER A 1 183 ? -22.066 -10.626 6.811 1.00 85.56 183 SER A O 1
ATOM 1468 N N . ILE A 1 184 ? -20.284 -9.323 6.390 1.00 84.88 184 ILE A N 1
ATOM 1469 C CA . ILE A 1 184 ? -19.318 -10.323 6.896 1.00 84.88 184 ILE A CA 1
ATOM 1470 C C . ILE A 1 184 ? -19.492 -10.605 8.387 1.00 84.88 184 ILE A C 1
ATOM 1472 O O . ILE A 1 184 ? -19.258 -11.725 8.839 1.00 84.88 184 ILE A O 1
ATOM 1476 N N . LEU A 1 185 ? -20.025 -9.632 9.127 1.00 81.25 185 LEU A N 1
ATOM 1477 C CA . LEU A 1 185 ? -20.355 -9.772 10.542 1.00 81.25 185 LEU A CA 1
ATOM 1478 C C . LEU A 1 185 ? -21.368 -10.905 10.789 1.00 81.25 185 LEU A C 1
ATOM 1480 O O . LEU A 1 185 ? -21.351 -11.516 11.852 1.00 81.25 185 LEU A O 1
ATOM 1484 N N . ARG A 1 186 ? -22.215 -11.233 9.797 1.00 79.56 186 ARG A N 1
ATOM 1485 C CA . ARG A 1 186 ? -23.191 -12.332 9.890 1.00 79.56 186 ARG A CA 1
ATOM 1486 C C . ARG A 1 186 ? -22.638 -13.691 9.446 1.00 79.56 186 ARG A C 1
ATOM 1488 O O . ARG A 1 186 ? -22.890 -14.673 10.133 1.00 79.56 186 ARG A O 1
ATOM 1495 N N . ALA A 1 187 ? -21.893 -13.783 8.334 1.00 76.56 187 ALA A N 1
ATOM 1496 C CA . ALA A 1 187 ? -21.362 -15.084 7.866 1.00 76.56 187 ALA A CA 1
ATOM 1497 C C . ALA A 1 187 ? -20.036 -15.506 8.507 1.00 76.56 187 ALA A C 1
ATOM 1499 O O . ALA A 1 187 ? -19.630 -16.650 8.315 1.00 76.56 187 ALA A O 1
ATOM 1500 N N . LYS A 1 188 ? -19.345 -14.621 9.237 1.00 72.88 188 LYS A N 1
ATOM 1501 C CA . LYS A 1 188 ? -18.041 -14.845 9.894 1.00 72.88 188 LYS A CA 1
ATOM 1502 C C . LYS A 1 188 ? -16.854 -15.128 8.955 1.00 72.88 188 LYS A C 1
ATOM 1504 O O . LYS A 1 188 ? -15.730 -14.795 9.311 1.00 72.88 188 LYS A O 1
ATOM 1509 N N . LYS A 1 189 ? -17.056 -15.735 7.778 1.00 81.31 189 LYS A N 1
ATOM 1510 C CA . LYS A 1 189 ? -16.010 -16.045 6.786 1.00 81.31 189 LYS A CA 1
ATOM 1511 C C . LYS A 1 189 ? -16.522 -15.847 5.361 1.00 81.31 189 LYS A C 1
ATOM 1513 O O . LYS A 1 189 ? -17.682 -16.119 5.063 1.00 81.31 189 LYS A O 1
ATOM 1518 N N . MET A 1 190 ? -15.635 -15.417 4.466 1.00 83.31 190 MET A N 1
ATOM 1519 C CA . MET A 1 190 ? -15.924 -15.269 3.039 1.00 83.31 190 MET A CA 1
ATOM 1520 C C . MET A 1 190 ? -14.677 -15.513 2.197 1.00 83.31 190 MET A C 1
ATOM 1522 O O . MET A 1 190 ? -13.558 -15.263 2.638 1.00 83.31 190 MET A O 1
ATOM 1526 N N . LYS A 1 191 ? -14.879 -15.991 0.969 1.00 86.31 191 LYS A N 1
ATOM 1527 C CA . LYS A 1 191 ? -13.821 -16.172 -0.023 1.00 86.31 191 LYS A CA 1
ATOM 1528 C C . LYS A 1 191 ? -14.364 -15.846 -1.407 1.00 86.31 191 LYS A C 1
ATOM 1530 O O . LYS A 1 191 ? -15.467 -16.265 -1.752 1.00 86.31 191 LYS A O 1
ATOM 1535 N N . GLY A 1 192 ? -13.564 -15.150 -2.199 1.00 90.06 192 GLY A N 1
ATOM 1536 C CA . GLY A 1 192 ? -13.786 -14.976 -3.625 1.00 90.06 192 GLY A CA 1
ATOM 1537 C C . GLY A 1 192 ? -12.994 -13.797 -4.166 1.00 90.06 192 GLY A C 1
ATOM 1538 O O . GLY A 1 192 ? -11.950 -13.460 -3.612 1.00 90.06 192 GLY A O 1
ATOM 1539 N N . TRP A 1 193 ? -13.467 -13.224 -5.267 1.00 87.94 193 TRP A N 1
ATOM 1540 C CA . TRP A 1 193 ? -12.716 -12.255 -6.059 1.00 87.94 193 TRP A CA 1
ATOM 1541 C C . TRP A 1 193 ? -13.386 -10.884 -6.055 1.00 87.94 193 TRP A C 1
ATOM 1543 O O . TRP A 1 193 ? -14.595 -10.785 -6.277 1.00 87.94 193 TRP A O 1
ATOM 1553 N N . TRP A 1 194 ? -12.572 -9.844 -5.877 1.00 89.44 194 TRP A N 1
ATOM 1554 C CA . TRP A 1 194 ? -12.964 -8.442 -5.992 1.00 89.44 194 TRP A CA 1
ATOM 1555 C C . TRP A 1 194 ? -12.093 -7.717 -7.016 1.00 89.44 194 TRP A C 1
ATOM 1557 O O . TRP A 1 194 ? -10.912 -8.055 -7.155 1.00 89.44 194 TRP A O 1
ATOM 1567 N N . PRO A 1 195 ? -12.650 -6.740 -7.748 1.00 87.56 195 PRO A N 1
ATOM 1568 C CA . PRO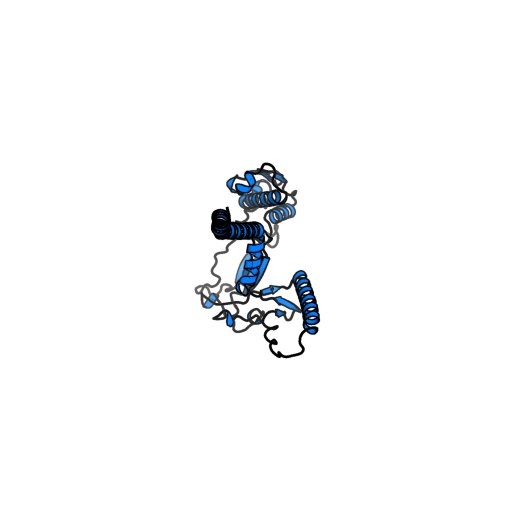 A 1 195 ? -11.851 -5.869 -8.591 1.00 87.56 195 PRO A CA 1
ATOM 1569 C C . PRO A 1 195 ? -11.117 -4.861 -7.703 1.00 87.56 195 PRO A C 1
ATOM 1571 O O . PRO A 1 195 ? -11.750 -4.117 -6.963 1.00 87.56 195 PRO A O 1
ATOM 1574 N N . LEU A 1 196 ? -9.790 -4.817 -7.786 1.00 85.12 196 LEU A N 1
ATOM 1575 C CA . LEU A 1 196 ? -9.046 -3.678 -7.258 1.00 85.12 196 LEU A CA 1
ATOM 1576 C C . LEU A 1 196 ? -8.966 -2.602 -8.328 1.00 85.12 196 LEU A C 1
ATOM 1578 O O . LEU A 1 196 ? -8.749 -2.900 -9.510 1.00 85.12 196 LEU A O 1
ATOM 1582 N N . THR A 1 197 ? -9.153 -1.363 -7.902 1.00 83.69 197 THR A N 1
ATOM 1583 C CA . THR A 1 197 ? -9.187 -0.209 -8.791 1.00 83.69 197 THR A CA 1
ATOM 1584 C C . THR A 1 197 ? -8.269 0.878 -8.269 1.00 83.69 197 THR A C 1
ATOM 1586 O O . THR A 1 197 ? -8.126 1.049 -7.063 1.00 83.69 197 THR A O 1
ATOM 1589 N N . ARG A 1 198 ? -7.644 1.619 -9.178 1.00 81.25 198 ARG A N 1
ATOM 1590 C CA . ARG A 1 198 ? -6.873 2.819 -8.847 1.00 81.25 198 ARG A CA 1
ATOM 1591 C C . ARG A 1 198 ? -7.484 4.027 -9.534 1.00 81.25 198 ARG A C 1
ATOM 1593 O O . ARG A 1 198 ? -7.983 3.914 -10.657 1.00 81.25 198 ARG A O 1
ATOM 1600 N N . LEU A 1 199 ? -7.466 5.167 -8.854 1.00 74.44 199 LEU A N 1
ATOM 1601 C CA . LEU A 1 199 ? -7.819 6.440 -9.471 1.00 74.44 199 LEU A CA 1
ATOM 1602 C C . LEU A 1 199 ? -6.788 6.743 -10.566 1.00 74.44 199 LEU A C 1
ATOM 1604 O O . LEU A 1 199 ? -5.592 6.541 -10.349 1.00 74.44 199 LEU A O 1
ATOM 1608 N N . LYS A 1 200 ? -7.237 7.207 -11.734 1.00 68.81 200 LYS A N 1
ATOM 1609 C CA . LYS A 1 200 ? -6.317 7.702 -12.763 1.00 68.81 200 LYS A CA 1
ATOM 1610 C C . LYS A 1 200 ? -5.576 8.938 -12.265 1.00 68.81 200 LYS A C 1
ATOM 1612 O O . LYS A 1 200 ? -6.221 9.922 -11.905 1.00 68.81 200 LYS A O 1
ATOM 1617 N N . THR A 1 201 ? -4.248 8.907 -12.297 1.00 70.31 201 THR A N 1
ATOM 1618 C CA . THR A 1 201 ? -3.415 10.097 -12.077 1.00 70.31 201 THR A CA 1
ATOM 1619 C C . THR A 1 201 ? -3.197 10.852 -13.388 1.00 70.31 201 THR A C 1
ATOM 1621 O O . THR A 1 201 ? -3.411 10.312 -14.474 1.00 70.31 201 THR A O 1
ATOM 1624 N N . ALA A 1 202 ? -2.766 12.115 -13.307 1.00 67.62 202 ALA A N 1
ATOM 1625 C CA . ALA A 1 202 ? -2.446 12.933 -14.484 1.00 67.62 202 ALA A CA 1
ATOM 1626 C C . ALA A 1 202 ? -1.417 12.252 -15.410 1.00 67.62 202 ALA A C 1
ATOM 1628 O O . ALA A 1 202 ? -1.582 12.244 -16.627 1.00 67.62 202 ALA A O 1
ATOM 1629 N N . GLU A 1 203 ? -0.421 11.580 -14.829 1.00 65.25 203 GLU A N 1
ATOM 1630 C CA . GLU A 1 203 ? 0.609 10.829 -15.558 1.00 65.25 203 GLU A CA 1
ATOM 1631 C C . GLU A 1 203 ? 0.032 9.673 -16.392 1.00 65.25 203 GLU A C 1
ATOM 1633 O O . GLU A 1 203 ? 0.510 9.392 -17.494 1.00 65.25 203 GLU A O 1
ATOM 1638 N N . ASP A 1 204 ? -1.027 9.018 -15.905 1.00 67.12 204 ASP A N 1
ATOM 1639 C CA . ASP A 1 204 ? -1.712 7.967 -16.660 1.00 67.12 204 ASP A CA 1
ATOM 1640 C C . ASP A 1 204 ? -2.456 8.529 -17.867 1.00 67.12 204 ASP A C 1
ATOM 1642 O O . ASP A 1 204 ? -2.476 7.894 -18.924 1.00 67.12 204 ASP A O 1
ATOM 1646 N N . PHE A 1 205 ? -3.072 9.709 -17.720 1.00 68.31 205 PHE A N 1
ATOM 1647 C CA . PHE A 1 205 ? -3.726 10.389 -18.835 1.00 68.31 205 PHE A CA 1
ATOM 1648 C C . PHE A 1 205 ? -2.704 10.731 -19.919 1.00 68.31 205 PHE A C 1
ATOM 1650 O O . PHE A 1 205 ? -2.919 10.382 -21.079 1.00 68.31 205 PHE A O 1
ATOM 1657 N N . GLU A 1 206 ? -1.555 11.296 -19.541 1.00 71.81 206 GLU A N 1
ATOM 1658 C CA . GLU A 1 206 ? -0.476 11.597 -20.485 1.00 71.81 206 GLU A CA 1
ATOM 1659 C C . GLU A 1 206 ? 0.089 10.344 -21.167 1.00 71.81 206 GLU A C 1
ATOM 1661 O O . GLU A 1 206 ? 0.387 10.360 -22.364 1.00 71.81 206 GLU A O 1
ATOM 1666 N N . ARG A 1 207 ? 0.267 9.241 -20.425 1.00 68.69 207 ARG A N 1
ATOM 1667 C CA . ARG A 1 207 ? 0.738 7.971 -20.999 1.00 68.69 207 ARG A CA 1
ATOM 1668 C C . ARG A 1 207 ? -0.281 7.415 -21.995 1.00 68.69 207 ARG A C 1
ATOM 1670 O O . ARG A 1 207 ? 0.112 6.996 -23.081 1.00 68.69 207 ARG A O 1
ATOM 1677 N N . GLU A 1 208 ? -1.573 7.463 -21.673 1.00 70.25 208 GLU A N 1
ATOM 1678 C CA . GLU A 1 208 ? -2.645 7.016 -22.570 1.00 70.25 208 GLU A CA 1
ATOM 1679 C C . GLU A 1 208 ? -2.730 7.888 -23.836 1.00 70.25 208 GLU A C 1
ATOM 1681 O O . GLU A 1 208 ? -2.952 7.371 -24.933 1.00 70.25 208 GLU A O 1
ATOM 1686 N N . GLU A 1 209 ? -2.529 9.201 -23.720 1.00 73.12 209 GLU A N 1
ATOM 1687 C CA . GLU A 1 209 ? -2.447 10.105 -24.871 1.00 73.12 209 GLU A CA 1
ATOM 1688 C C . GLU A 1 209 ? -1.243 9.784 -25.760 1.00 73.12 209 GLU A C 1
ATOM 1690 O O . GLU A 1 209 ? -1.408 9.626 -26.972 1.00 73.12 209 GLU A O 1
ATOM 1695 N N . LYS A 1 210 ? -0.060 9.573 -25.170 1.00 72.94 210 LYS A N 1
ATOM 1696 C CA . LYS A 1 210 ? 1.150 9.151 -25.897 1.00 72.94 210 LYS A CA 1
ATOM 1697 C C . LYS A 1 210 ? 0.940 7.814 -26.615 1.00 72.94 210 LYS A C 1
ATOM 1699 O O . LYS A 1 210 ? 1.287 7.689 -27.789 1.00 72.94 210 LYS A O 1
ATOM 1704 N N . GLU A 1 211 ? 0.317 6.835 -25.960 1.00 76.56 211 GLU A N 1
ATOM 1705 C CA . GLU A 1 211 ? -0.022 5.541 -26.567 1.00 76.56 211 GLU A CA 1
ATOM 1706 C C . GLU A 1 211 ? -1.038 5.687 -27.709 1.00 76.56 211 GLU A C 1
ATOM 1708 O O . GLU A 1 211 ? -0.875 5.073 -28.765 1.00 76.56 211 GLU A O 1
ATOM 1713 N N . LYS A 1 212 ? -2.066 6.532 -27.553 1.00 75.62 212 LYS A N 1
ATOM 1714 C CA . LYS A 1 212 ? -3.039 6.834 -28.619 1.00 75.62 212 LYS A CA 1
ATOM 1715 C C . LYS A 1 212 ? -2.380 7.515 -29.812 1.00 75.62 212 LYS A C 1
ATOM 1717 O O . LYS A 1 212 ? -2.688 7.168 -30.957 1.00 75.62 212 LYS A O 1
ATOM 1722 N N . GLU A 1 213 ? -1.475 8.458 -29.572 1.00 76.25 213 GLU A N 1
ATOM 1723 C CA . GLU A 1 213 ? -0.692 9.101 -30.623 1.00 76.25 213 GLU A CA 1
ATOM 1724 C C . GLU A 1 213 ? 0.219 8.103 -31.340 1.00 76.25 213 GLU A C 1
ATOM 1726 O O . GLU A 1 213 ? 0.283 8.094 -32.574 1.00 76.25 213 GLU A O 1
ATOM 1731 N N . GLU A 1 214 ? 0.893 7.226 -30.597 1.00 74.31 214 GLU A N 1
ATOM 1732 C CA . GLU A 1 214 ? 1.759 6.195 -31.159 1.00 74.31 214 GLU A CA 1
ATOM 1733 C C . GLU A 1 214 ? 0.955 5.154 -31.951 1.00 74.31 214 GLU A C 1
ATOM 1735 O O . GLU A 1 214 ? 1.330 4.791 -33.070 1.00 74.31 214 GLU A O 1
ATOM 1740 N N . GLU A 1 215 ? -0.211 4.735 -31.455 1.00 74.62 215 GLU A N 1
ATOM 1741 C CA . GLU A 1 215 ? -1.155 3.903 -32.197 1.00 74.62 215 GLU A CA 1
ATOM 1742 C C . GLU A 1 215 ? -1.652 4.596 -33.465 1.00 74.62 215 GLU A C 1
ATOM 1744 O O . GLU A 1 215 ? -1.766 3.951 -34.510 1.00 74.62 215 GLU A O 1
ATOM 1749 N N . ALA A 1 216 ? -1.958 5.894 -33.410 1.00 76.38 216 ALA A N 1
ATOM 1750 C CA . ALA A 1 216 ? -2.375 6.662 -34.576 1.00 76.38 216 ALA A CA 1
ATOM 1751 C C . ALA A 1 216 ? -1.240 6.755 -35.607 1.00 76.38 216 ALA A C 1
ATOM 1753 O O . ALA A 1 216 ? -1.480 6.564 -36.804 1.00 76.38 216 ALA A O 1
ATOM 1754 N N . ARG A 1 217 ? 0.006 6.963 -35.163 1.00 73.25 217 ARG A N 1
ATOM 1755 C CA . ARG A 1 217 ? 1.211 6.919 -36.008 1.00 73.25 217 ARG A CA 1
ATOM 1756 C C . ARG A 1 217 ? 1.420 5.525 -36.609 1.00 73.25 217 ARG A C 1
ATOM 1758 O O . ARG A 1 217 ? 1.663 5.414 -37.811 1.00 73.25 217 ARG A O 1
ATOM 1765 N N . ASN A 1 218 ? 1.235 4.459 -35.834 1.00 67.38 218 ASN A N 1
ATOM 1766 C CA . ASN A 1 218 ? 1.349 3.073 -36.294 1.00 67.38 218 ASN A CA 1
ATOM 1767 C C . ASN A 1 218 ? 0.213 2.670 -37.250 1.00 67.38 218 ASN A C 1
ATOM 1769 O O . ASN A 1 218 ? 0.463 1.972 -38.232 1.00 67.38 218 ASN A O 1
ATOM 1773 N N . LYS A 1 219 ? -1.018 3.153 -37.042 1.00 68.12 219 LYS A N 1
ATOM 1774 C CA . LYS A 1 219 ? -2.149 2.996 -37.978 1.00 68.12 219 LYS A CA 1
ATOM 1775 C C . LYS A 1 219 ? -1.918 3.785 -39.269 1.00 68.12 219 LYS A C 1
ATOM 1777 O O . LYS A 1 219 ? -2.242 3.277 -40.338 1.00 68.12 219 LYS A O 1
ATOM 1782 N N . LYS A 1 220 ? -1.321 4.983 -39.203 1.00 64.12 220 LYS A N 1
ATOM 1783 C CA . LYS A 1 220 ? -0.905 5.756 -40.390 1.00 64.12 220 LYS A CA 1
ATOM 1784 C C . LYS A 1 220 ? 0.200 5.041 -41.177 1.00 64.12 220 LYS A C 1
ATOM 1786 O O . LYS A 1 220 ? 0.099 4.968 -42.397 1.00 64.12 220 LYS A O 1
ATOM 1791 N N . LYS A 1 221 ? 1.187 4.440 -40.500 1.00 58.41 221 LYS A N 1
ATOM 1792 C CA . LYS A 1 221 ? 2.219 3.596 -41.134 1.00 58.41 221 LYS A CA 1
ATOM 1793 C C . LYS A 1 221 ? 1.627 2.324 -41.756 1.00 58.41 221 LYS A C 1
ATOM 1795 O O . LYS A 1 221 ? 1.920 2.031 -42.906 1.00 58.41 221 LYS A O 1
ATOM 1800 N N . LYS A 1 222 ? 0.719 1.626 -41.061 1.00 52.94 222 LYS A N 1
ATOM 1801 C CA . LYS A 1 222 ? 0.015 0.442 -41.595 1.00 52.94 222 LYS A CA 1
ATOM 1802 C C . LYS A 1 222 ? -0.992 0.765 -42.703 1.00 52.94 222 LYS A C 1
ATOM 1804 O O . LYS A 1 222 ? -1.257 -0.091 -43.526 1.00 52.94 222 LYS A O 1
ATOM 1809 N N . LYS A 1 223 ? -1.527 1.988 -42.792 1.00 51.69 223 LYS A N 1
ATOM 1810 C CA . LYS A 1 223 ? -2.379 2.404 -43.923 1.00 51.69 223 LYS A CA 1
ATOM 1811 C C . LYS A 1 223 ? -1.627 2.507 -45.259 1.00 51.69 223 LYS A C 1
ATOM 1813 O O . LYS A 1 223 ? -2.297 2.557 -46.286 1.00 51.69 223 LYS A O 1
ATOM 1818 N N . LYS A 1 224 ? -0.285 2.513 -45.263 1.00 49.66 224 LYS A N 1
ATOM 1819 C CA . LYS A 1 224 ? 0.515 2.382 -46.493 1.00 49.66 224 LYS A CA 1
ATOM 1820 C C . LYS A 1 224 ? 0.649 0.934 -46.983 1.00 49.66 224 LYS A C 1
ATOM 1822 O O . LYS A 1 224 ? 0.863 0.757 -48.172 1.00 49.66 224 LYS A O 1
ATOM 1827 N N . ASP A 1 225 ? 0.398 -0.068 -46.135 1.00 47.16 225 ASP A N 1
ATOM 1828 C CA . ASP A 1 225 ? 0.457 -1.486 -46.504 1.00 47.16 225 ASP A CA 1
ATOM 1829 C C . ASP A 1 225 ? -0.841 -2.223 -46.129 1.00 47.16 225 ASP A C 1
ATOM 1831 O O . ASP A 1 225 ? -1.110 -2.519 -44.968 1.00 47.16 225 ASP A O 1
ATOM 1835 N N . LYS A 1 226 ? -1.614 -2.584 -47.160 1.00 40.97 226 LYS A N 1
ATOM 1836 C CA . LYS A 1 226 ? -2.838 -3.418 -47.161 1.00 40.97 226 LYS A CA 1
ATOM 1837 C C . LYS A 1 226 ? -4.153 -2.772 -46.698 1.00 40.97 226 LYS A C 1
ATOM 1839 O O . LYS A 1 226 ? -4.559 -2.782 -45.539 1.00 40.97 226 LYS A O 1
ATOM 1844 N N . LYS A 1 227 ? -4.937 -2.403 -47.714 1.00 42.31 227 LYS A N 1
ATOM 1845 C CA . LYS A 1 227 ? -6.401 -2.323 -47.699 1.00 42.31 227 LYS A CA 1
ATOM 1846 C C . LYS A 1 227 ? -6.974 -3.745 -47.838 1.00 42.31 227 LYS A C 1
ATOM 1848 O O . LYS A 1 227 ? -7.151 -4.204 -48.956 1.00 42.31 227 LYS A O 1
ATOM 1853 N N . SER A 1 228 ? -7.228 -4.460 -46.736 1.00 39.09 228 SER A N 1
ATOM 1854 C CA . SER A 1 228 ? -8.180 -5.595 -46.688 1.00 39.09 228 SER A CA 1
ATOM 1855 C C . SER A 1 228 ? -8.292 -6.207 -45.282 1.00 39.09 228 SER A C 1
ATOM 1857 O O . SER A 1 228 ? -7.284 -6.605 -44.711 1.00 39.09 228 SER A O 1
ATOM 1859 N N . LYS A 1 229 ? -9.545 -6.343 -44.816 1.00 41.06 229 LYS A N 1
ATOM 1860 C CA . LYS A 1 229 ? -10.072 -7.238 -43.761 1.00 41.06 229 LYS A CA 1
ATOM 1861 C C . LYS A 1 229 ? -9.393 -7.221 -42.380 1.00 41.06 229 LYS A C 1
ATOM 1863 O O . LYS A 1 229 ? -8.395 -7.885 -42.163 1.00 41.06 229 LYS A O 1
ATOM 1868 N N . ASP A 1 230 ? -10.057 -6.592 -41.404 1.00 35.69 230 ASP A N 1
ATOM 1869 C CA . ASP A 1 230 ? -10.786 -7.378 -40.393 1.00 35.69 230 ASP A CA 1
ATOM 1870 C C . ASP A 1 230 ? -11.675 -6.515 -39.481 1.00 35.69 230 ASP A C 1
ATOM 1872 O O . ASP A 1 230 ? -11.228 -5.576 -38.823 1.00 35.69 230 ASP A O 1
ATOM 1876 N N . ARG A 1 231 ? -12.962 -6.877 -39.404 1.00 43.59 231 ARG A N 1
ATOM 1877 C CA . ARG A 1 231 ? -13.963 -6.329 -38.468 1.00 43.59 231 ARG A CA 1
ATOM 1878 C C . ARG A 1 231 ? -13.894 -7.035 -37.106 1.00 43.59 231 ARG A C 1
ATOM 1880 O O . ARG A 1 231 ? -14.914 -7.460 -36.571 1.00 43.59 231 ARG A O 1
ATOM 1887 N N . ARG A 1 232 ? -12.706 -7.189 -36.518 1.00 42.94 232 ARG A N 1
ATOM 1888 C CA . ARG A 1 232 ? -12.568 -7.917 -35.246 1.00 42.94 232 ARG A CA 1
ATOM 1889 C C . ARG A 1 232 ? -11.642 -7.202 -34.273 1.00 42.94 232 ARG A C 1
ATOM 1891 O O . ARG A 1 232 ? -10.481 -7.560 -34.151 1.00 42.94 232 ARG A O 1
ATOM 1898 N N . LYS A 1 233 ? -12.183 -6.186 -33.587 1.00 41.16 233 LYS A N 1
ATOM 1899 C CA . LYS A 1 233 ? -11.784 -5.731 -32.235 1.00 41.16 233 LYS A CA 1
ATOM 1900 C C . LYS A 1 233 ? -12.668 -4.556 -31.784 1.00 41.16 233 LYS A C 1
ATOM 1902 O O . LYS A 1 233 ? -12.228 -3.424 -31.653 1.00 41.16 233 LYS A O 1
ATOM 1907 N N . LYS A 1 234 ? -13.948 -4.837 -31.549 1.00 35.66 234 LYS A N 1
ATOM 1908 C CA . LYS A 1 234 ? -14.766 -4.081 -30.589 1.00 35.66 234 LYS A CA 1
ATOM 1909 C C . LYS A 1 234 ? -15.135 -5.060 -29.481 1.00 35.66 234 LYS A C 1
ATOM 1911 O O . LYS A 1 234 ? -16.218 -5.622 -29.467 1.00 35.66 234 LYS A O 1
ATOM 1916 N N . LEU A 1 235 ? -14.171 -5.359 -28.619 1.00 35.84 235 LEU A N 1
ATOM 1917 C CA . LEU A 1 235 ? -14.441 -5.999 -27.339 1.00 35.84 235 LEU A CA 1
ATOM 1918 C C . LEU A 1 235 ? -13.616 -5.270 -26.279 1.00 35.84 235 LEU A C 1
ATOM 1920 O O . LEU A 1 235 ? -12.392 -5.236 -26.378 1.00 35.84 235 LEU A O 1
ATOM 1924 N N . LYS A 1 236 ? -14.334 -4.777 -25.261 1.00 42.31 236 LYS A N 1
ATOM 1925 C CA . LYS A 1 236 ? -13.876 -4.464 -23.898 1.00 42.31 236 LYS A CA 1
ATOM 1926 C C . LYS A 1 236 ? -13.121 -3.151 -23.650 1.00 42.31 236 LYS A C 1
ATOM 1928 O O . LYS A 1 236 ? -12.089 -3.172 -22.992 1.00 42.31 236 LYS A O 1
ATOM 1933 N N . GLN A 1 237 ? -13.676 -2.004 -24.041 1.00 44.47 237 GLN A N 1
ATOM 1934 C CA . GLN A 1 237 ? -13.284 -0.744 -23.380 1.00 44.47 237 GLN A CA 1
ATOM 1935 C C . GLN A 1 237 ? -13.933 -0.633 -21.980 1.00 44.47 237 GLN A C 1
ATOM 1937 O O . GLN A 1 237 ? -13.302 -0.198 -21.024 1.00 44.47 237 GLN A O 1
ATOM 1942 N N . GLU A 1 238 ? -15.150 -1.164 -21.831 1.00 46.91 238 GLU A N 1
ATOM 1943 C CA . GLU A 1 238 ? -15.985 -1.069 -20.618 1.00 46.91 238 GLU A CA 1
ATOM 1944 C C . GLU A 1 238 ? -15.534 -1.971 -19.449 1.00 46.91 238 GLU A C 1
ATOM 1946 O O . GLU A 1 238 ? -15.963 -1.789 -18.319 1.00 46.91 238 GLU A O 1
ATOM 1951 N N . HIS A 1 239 ? -14.624 -2.928 -19.674 1.00 49.53 239 HIS A N 1
ATOM 1952 C CA . HIS A 1 239 ? -14.100 -3.798 -18.604 1.00 49.53 239 HIS A CA 1
ATOM 1953 C C . HIS A 1 239 ? -12.823 -3.264 -17.927 1.00 49.53 239 HIS A C 1
ATOM 1955 O O . HIS A 1 239 ? -12.326 -3.906 -16.997 1.00 49.53 239 HIS A O 1
ATOM 1961 N N . ILE A 1 240 ? -12.264 -2.151 -18.417 1.00 58.56 240 ILE A N 1
ATOM 1962 C CA . ILE A 1 240 ? -10.946 -1.634 -18.005 1.00 58.56 240 ILE A CA 1
ATOM 1963 C C . ILE A 1 240 ? -11.088 -0.339 -17.199 1.00 58.56 240 ILE A C 1
ATOM 1965 O O . ILE A 1 240 ? -10.298 -0.097 -16.287 1.00 58.56 240 ILE A O 1
ATOM 1969 N N . GLN A 1 241 ? -12.094 0.478 -17.515 1.00 65.81 241 GLN A N 1
ATOM 1970 C CA . GLN A 1 241 ? -12.309 1.788 -16.910 1.00 65.81 241 GLN A CA 1
ATOM 1971 C C . GLN A 1 241 ? -13.787 1.979 -16.587 1.00 65.81 241 GLN A C 1
ATOM 1973 O O . GLN A 1 241 ? -14.638 1.632 -17.404 1.00 65.81 241 GLN A O 1
ATOM 1978 N N . PHE A 1 242 ? -14.086 2.556 -15.425 1.00 67.75 242 PHE A N 1
ATOM 1979 C CA . PHE A 1 242 ? -15.420 3.074 -15.137 1.00 67.75 242 PHE A CA 1
ATOM 1980 C C . PHE A 1 242 ? -15.328 4.492 -14.589 1.00 67.75 242 PHE A C 1
ATOM 1982 O O . PHE A 1 242 ? -14.363 4.856 -13.918 1.00 67.75 242 PHE A O 1
ATOM 1989 N N . THR A 1 243 ? -16.348 5.281 -14.892 1.00 63.97 243 THR A N 1
ATOM 1990 C CA . THR A 1 243 ? -16.544 6.617 -14.341 1.00 63.97 243 THR A CA 1
ATOM 1991 C C . THR A 1 243 ? -17.580 6.538 -13.231 1.00 63.97 243 THR A C 1
ATOM 1993 O O . THR A 1 243 ? -18.643 5.941 -13.424 1.00 63.97 243 THR A O 1
ATOM 1996 N N . ASP A 1 244 ? -17.277 7.112 -12.074 1.00 66.62 244 ASP A N 1
ATOM 1997 C CA . ASP A 1 244 ? -18.271 7.292 -11.019 1.00 66.62 244 ASP A CA 1
ATOM 1998 C C . ASP A 1 244 ? -19.238 8.451 -11.353 1.00 66.62 244 ASP A C 1
ATOM 2000 O O . ASP A 1 244 ? -18.944 9.296 -12.201 1.00 66.62 244 ASP A O 1
ATOM 2004 N N . SER A 1 245 ? -20.379 8.518 -10.659 1.00 57.78 245 SER A N 1
ATOM 2005 C CA . SER A 1 245 ? -21.325 9.648 -10.689 1.00 57.78 245 SER A CA 1
ATOM 2006 C C . SER A 1 245 ? -20.679 11.004 -10.376 1.00 57.78 245 SER A C 1
ATOM 2008 O O . SER A 1 245 ? -21.216 12.038 -10.763 1.00 57.78 245 SER A O 1
ATOM 2010 N N . SER A 1 246 ? -19.515 10.993 -9.725 1.00 58.66 246 SER A N 1
ATOM 2011 C CA . SER A 1 246 ? -18.723 12.174 -9.368 1.00 58.66 246 SER A CA 1
ATOM 2012 C C . SER A 1 246 ? -17.731 12.615 -10.461 1.00 58.66 246 SER A C 1
ATOM 2014 O O . SER A 1 246 ? -16.930 13.513 -10.229 1.00 58.66 246 SER A O 1
ATOM 2016 N N . GLY A 1 247 ? -17.722 11.968 -11.634 1.00 63.25 247 GLY A N 1
ATOM 2017 C CA . GLY A 1 247 ? -16.834 12.305 -12.760 1.00 63.25 247 GLY A CA 1
ATOM 2018 C C . GLY A 1 247 ? -15.417 11.714 -12.688 1.00 63.25 247 GLY A C 1
ATOM 2019 O O . GLY A 1 247 ? -14.638 11.860 -13.629 1.00 63.25 247 GLY A O 1
ATOM 2020 N N . ASN A 1 248 ? -15.081 10.993 -11.616 1.00 66.75 248 ASN A N 1
ATOM 2021 C CA . ASN A 1 248 ? -13.773 10.358 -11.442 1.00 66.75 248 ASN A CA 1
ATOM 2022 C C . ASN A 1 248 ? -13.660 9.056 -12.245 1.00 66.75 248 ASN A C 1
ATOM 2024 O O . ASN A 1 248 ? -14.565 8.221 -12.208 1.00 66.75 248 ASN A O 1
ATOM 2028 N N . THR A 1 249 ? -12.534 8.864 -12.942 1.00 69.62 249 THR A N 1
ATOM 2029 C CA . THR A 1 249 ? -12.264 7.650 -13.731 1.00 69.62 249 THR A CA 1
ATOM 2030 C C . THR A 1 249 ? -11.347 6.702 -12.968 1.00 69.62 249 THR A C 1
ATOM 2032 O O . THR A 1 249 ? -10.214 7.046 -12.630 1.00 69.62 249 THR A O 1
ATOM 2035 N N . PHE A 1 250 ? -11.819 5.479 -12.754 1.00 67.31 250 PHE A N 1
ATOM 2036 C CA . PHE A 1 250 ? -11.082 4.419 -12.081 1.00 67.31 250 PHE A CA 1
ATOM 2037 C C . PHE A 1 250 ? -10.621 3.368 -13.087 1.00 67.31 250 PHE A C 1
ATOM 2039 O O . PHE A 1 250 ? -11.383 2.931 -13.953 1.00 67.31 250 PHE A O 1
ATOM 2046 N N . LEU A 1 251 ? -9.367 2.948 -12.954 1.00 69.50 251 LEU A N 1
ATOM 2047 C CA . LEU A 1 251 ? -8.744 1.901 -13.752 1.00 69.50 251 LEU A CA 1
ATOM 2048 C C . LEU A 1 251 ? -8.712 0.595 -12.973 1.00 69.50 251 LEU A C 1
ATOM 2050 O O . LEU A 1 251 ? -8.237 0.555 -11.837 1.00 69.50 251 LEU A O 1
ATOM 2054 N N . ARG A 1 252 ? -9.101 -0.500 -13.626 1.00 62.34 252 ARG A N 1
ATOM 2055 C CA . ARG A 1 252 ? -8.628 -1.826 -13.234 1.00 62.34 252 ARG A CA 1
ATOM 2056 C C . ARG A 1 252 ? -7.232 -2.008 -13.829 1.00 62.34 252 ARG A C 1
ATOM 2058 O O . ARG A 1 252 ? -7.113 -1.943 -15.056 1.00 62.34 252 ARG A O 1
ATOM 2065 N N . PRO A 1 253 ? -6.194 -2.286 -13.025 1.00 56.44 253 PRO A N 1
ATOM 2066 C CA . PRO A 1 253 ? -4.895 -2.667 -13.557 1.00 56.44 253 PRO A CA 1
ATOM 2067 C C . PRO A 1 253 ? -5.084 -3.891 -14.441 1.00 56.44 253 PRO A C 1
ATOM 2069 O O . PRO A 1 253 ? -5.498 -4.962 -13.987 1.00 56.44 253 PRO A O 1
ATOM 2072 N N . THR A 1 254 ? -4.840 -3.733 -15.736 1.00 50.00 254 THR A N 1
ATOM 2073 C CA . THR A 1 254 ? -4.692 -4.889 -16.607 1.00 50.00 254 THR A CA 1
ATOM 2074 C C . THR A 1 254 ? -3.459 -5.617 -16.118 1.00 50.00 254 THR A C 1
ATOM 2076 O O . THR A 1 254 ? -2.411 -4.990 -16.007 1.00 50.00 254 THR A O 1
ATOM 2079 N N . THR A 1 255 ? -3.589 -6.905 -15.805 1.00 46.44 255 THR A N 1
ATOM 2080 C CA . THR A 1 255 ? -2.470 -7.759 -15.404 1.00 46.44 255 THR A CA 1
ATOM 2081 C C . THR A 1 255 ? -1.265 -7.473 -16.297 1.00 46.44 255 THR A C 1
ATOM 2083 O O . THR A 1 255 ? -1.266 -7.845 -17.472 1.00 46.44 255 THR A O 1
ATOM 2086 N N . SER A 1 256 ? -0.253 -6.800 -15.755 1.00 41.25 256 SER A N 1
ATOM 2087 C CA . SER A 1 256 ? 0.973 -6.388 -16.438 1.00 41.25 256 SER A CA 1
ATOM 2088 C C . SER A 1 256 ? 1.916 -7.580 -16.638 1.00 41.25 256 SER A C 1
ATOM 2090 O O . SER A 1 256 ? 3.131 -7.460 -16.614 1.00 41.25 256 SER A O 1
ATOM 2092 N N . PHE A 1 257 ? 1.376 -8.764 -16.935 1.00 42.66 257 PHE A N 1
ATOM 2093 C CA . PHE A 1 257 ? 2.156 -9.922 -17.363 1.00 42.66 257 PHE A CA 1
ATOM 2094 C C . PHE A 1 257 ? 2.408 -9.877 -18.877 1.00 42.66 257 PHE A C 1
ATOM 2096 O O . PHE A 1 257 ? 2.267 -10.883 -19.570 1.00 42.66 257 PHE A O 1
ATOM 2103 N N . ASN A 1 258 ? 2.822 -8.728 -19.423 1.00 47.62 258 ASN A N 1
ATOM 2104 C CA . ASN A 1 258 ? 3.264 -8.646 -20.825 1.00 47.62 258 ASN A CA 1
ATOM 2105 C C . ASN A 1 258 ? 4.463 -9.576 -21.101 1.00 47.62 258 ASN A C 1
ATOM 2107 O O . ASN A 1 258 ? 4.628 -10.057 -22.220 1.00 47.62 258 ASN A O 1
ATOM 2111 N N . TRP A 1 259 ? 5.245 -9.904 -20.066 1.00 48.56 259 TRP A N 1
ATOM 2112 C CA . TRP A 1 259 ? 6.262 -10.960 -20.098 1.00 48.56 259 TRP A CA 1
ATOM 2113 C C . TRP A 1 259 ? 5.683 -12.353 -20.390 1.00 48.56 259 TRP A C 1
ATOM 2115 O O . TRP A 1 259 ? 6.312 -13.129 -21.098 1.00 48.56 259 TRP A O 1
ATOM 2125 N N . PHE A 1 260 ? 4.490 -12.675 -19.885 1.00 43.22 260 PHE A N 1
ATOM 2126 C CA . PHE A 1 260 ? 3.910 -14.011 -20.045 1.00 43.22 260 PHE A CA 1
ATOM 2127 C C . PHE A 1 260 ? 3.095 -14.135 -21.336 1.00 43.22 260 PHE A C 1
ATOM 2129 O O . PHE A 1 260 ? 2.994 -15.210 -21.916 1.00 43.22 260 PHE A O 1
ATOM 2136 N N . VAL A 1 261 ? 2.541 -13.021 -21.819 1.00 46.44 261 VAL A N 1
ATOM 2137 C CA . VAL A 1 261 ? 1.775 -12.978 -23.074 1.00 46.44 261 VAL A CA 1
ATOM 2138 C C . VAL A 1 261 ? 2.701 -12.946 -24.299 1.00 46.44 261 VAL A C 1
ATOM 2140 O O . VAL A 1 261 ? 2.290 -13.330 -25.393 1.00 46.44 261 VAL A O 1
ATOM 2143 N N . ASN A 1 262 ? 3.963 -12.525 -24.138 1.00 49.25 262 ASN A N 1
ATOM 2144 C CA . ASN A 1 262 ? 4.948 -12.507 -25.220 1.00 49.25 262 ASN A CA 1
ATOM 2145 C C . ASN A 1 262 ? 6.376 -12.852 -24.739 1.00 49.25 262 ASN A C 1
ATOM 2147 O O . ASN A 1 262 ? 7.288 -12.025 -24.863 1.00 49.25 262 ASN A O 1
ATOM 2151 N N . PRO A 1 263 ? 6.593 -14.072 -24.212 1.00 54.00 263 PRO A N 1
ATOM 2152 C CA . PRO A 1 263 ? 7.844 -14.465 -23.555 1.00 54.00 263 PRO A CA 1
ATOM 2153 C C . PRO A 1 263 ? 9.059 -14.316 -24.471 1.00 54.00 263 PRO A C 1
ATOM 2155 O O . PRO A 1 263 ? 10.128 -13.916 -24.024 1.00 54.00 263 PRO A O 1
ATOM 2158 N N . MET A 1 264 ? 8.883 -14.521 -25.777 1.00 57.56 264 MET A N 1
ATOM 2159 C CA . MET A 1 264 ? 9.959 -14.418 -26.763 1.00 57.56 264 MET A CA 1
ATOM 2160 C C . MET A 1 264 ? 10.536 -13.001 -26.876 1.00 57.56 264 MET A C 1
ATOM 2162 O O . MET A 1 264 ? 11.748 -12.848 -26.988 1.00 57.56 264 MET A O 1
ATOM 2166 N N . LYS A 1 265 ? 9.713 -11.944 -26.811 1.00 55.75 265 LYS A N 1
ATOM 2167 C CA . LYS A 1 265 ? 10.212 -10.564 -26.955 1.00 55.75 265 LYS A CA 1
ATOM 2168 C C . LYS A 1 265 ? 10.962 -10.085 -25.717 1.00 55.75 265 LYS A C 1
ATOM 2170 O O . LYS A 1 265 ? 11.994 -9.429 -25.847 1.00 55.75 265 LYS A O 1
ATOM 2175 N N . THR A 1 266 ? 10.473 -10.443 -24.535 1.00 55.84 266 THR A N 1
ATOM 2176 C CA . THR A 1 266 ? 11.104 -10.064 -23.268 1.00 55.84 266 THR A CA 1
ATOM 2177 C C . THR A 1 266 ? 12.387 -10.855 -23.043 1.00 55.84 266 THR A C 1
ATOM 2179 O O . THR A 1 266 ? 13.388 -10.272 -22.641 1.00 55.84 266 THR A O 1
ATOM 2182 N N . PHE A 1 267 ? 12.400 -12.147 -23.389 1.00 61.84 267 PHE A N 1
ATOM 2183 C CA . PHE A 1 267 ? 13.584 -13.003 -23.304 1.00 61.84 267 PHE A CA 1
ATOM 2184 C C . PHE A 1 267 ? 14.681 -12.555 -24.273 1.00 61.84 267 PHE A C 1
ATOM 2186 O O . PHE A 1 267 ? 15.833 -12.444 -23.866 1.00 61.84 267 PHE A O 1
ATOM 2193 N N . ILE A 1 268 ? 14.329 -12.183 -25.513 1.00 62.38 268 ILE A N 1
ATOM 2194 C CA . ILE A 1 268 ? 15.282 -11.580 -26.456 1.00 62.38 268 ILE A CA 1
ATOM 2195 C C . ILE A 1 268 ? 15.862 -10.296 -25.869 1.00 62.38 268 ILE A C 1
ATOM 2197 O O . ILE A 1 268 ? 17.076 -10.164 -25.856 1.00 62.38 268 ILE A O 1
ATOM 2201 N N . PHE A 1 269 ? 15.046 -9.386 -25.328 1.00 60.91 269 PHE A N 1
ATOM 2202 C CA . PHE A 1 269 ? 15.534 -8.122 -24.764 1.00 60.91 269 PHE A CA 1
ATOM 2203 C C . PHE A 1 269 ? 16.446 -8.324 -23.536 1.00 60.91 269 PHE A C 1
ATOM 2205 O O . PHE A 1 269 ? 17.507 -7.702 -23.444 1.00 60.91 269 PHE A O 1
ATOM 2212 N N . LEU A 1 270 ? 16.081 -9.230 -22.620 1.00 59.44 270 LEU A N 1
ATOM 2213 C CA . LEU A 1 270 ? 16.853 -9.542 -21.408 1.00 59.44 270 LEU A CA 1
ATOM 2214 C C . LEU A 1 270 ? 18.173 -10.255 -21.726 1.00 59.44 270 LEU A C 1
ATOM 2216 O O . LEU A 1 270 ? 19.222 -9.899 -21.186 1.00 59.44 270 LEU A O 1
ATOM 2220 N N . ILE A 1 271 ? 18.135 -11.232 -22.634 1.00 62.09 271 ILE A N 1
ATOM 2221 C CA . ILE A 1 271 ? 19.321 -11.987 -23.046 1.00 62.09 271 ILE A CA 1
ATOM 2222 C C . ILE A 1 271 ? 20.238 -11.125 -23.895 1.00 62.09 271 ILE A C 1
ATOM 2224 O O . ILE A 1 271 ? 21.445 -11.138 -23.669 1.00 62.09 271 ILE A O 1
ATOM 2228 N N . TRP A 1 272 ? 19.706 -10.310 -24.808 1.00 58.38 272 TRP A N 1
ATOM 2229 C CA . TRP A 1 272 ? 20.537 -9.380 -25.569 1.00 58.38 272 TRP A CA 1
ATOM 2230 C C . TRP A 1 272 ? 21.256 -8.384 -24.667 1.00 58.38 272 TRP A C 1
ATOM 2232 O O . TRP A 1 272 ? 22.417 -8.077 -24.919 1.00 58.38 272 TRP A O 1
ATOM 2242 N N . ARG A 1 273 ? 20.616 -7.884 -23.605 1.00 59.47 273 ARG A N 1
ATOM 2243 C CA . ARG A 1 273 ? 21.237 -6.870 -22.744 1.00 59.47 273 ARG A CA 1
ATOM 2244 C C . ARG A 1 273 ? 22.396 -7.428 -21.913 1.00 59.47 273 ARG A C 1
ATOM 2246 O O . ARG A 1 273 ? 23.370 -6.713 -21.698 1.00 59.47 273 ARG A O 1
ATOM 2253 N N . LYS A 1 274 ? 22.324 -8.694 -21.484 1.00 64.12 274 LYS A N 1
ATOM 2254 C CA . LYS A 1 274 ? 23.366 -9.325 -20.651 1.00 64.12 274 LYS A CA 1
ATOM 2255 C C . LYS A 1 274 ? 24.389 -10.152 -21.438 1.00 64.12 274 LYS A C 1
ATOM 2257 O O . LYS A 1 274 ? 25.565 -10.146 -21.091 1.00 64.12 274 LYS A O 1
ATOM 2262 N N . PHE A 1 275 ? 23.969 -10.838 -22.500 1.00 71.56 275 PHE A N 1
ATOM 2263 C CA . PHE A 1 275 ? 24.780 -11.842 -23.201 1.00 71.56 275 PHE A CA 1
ATOM 2264 C C . PHE A 1 275 ? 25.268 -11.408 -24.589 1.00 71.56 275 PHE A C 1
ATOM 2266 O O . PHE A 1 275 ? 25.865 -12.225 -25.284 1.00 71.56 275 PHE A O 1
ATOM 2273 N N . LYS A 1 276 ? 25.109 -10.137 -25.004 1.00 76.12 276 LYS A N 1
ATOM 2274 C CA . LYS A 1 276 ? 25.591 -9.662 -26.323 1.00 76.12 276 LYS A CA 1
ATOM 2275 C C . LYS A 1 276 ? 27.058 -10.021 -26.585 1.00 76.12 276 LYS A C 1
ATOM 2277 O O . LYS A 1 276 ? 27.380 -10.508 -27.660 1.00 76.12 276 LYS A O 1
ATOM 2282 N N . LYS A 1 277 ? 27.937 -9.836 -25.591 1.00 80.12 277 LYS A N 1
ATOM 2283 C CA . LYS A 1 277 ? 29.368 -10.178 -25.704 1.00 80.12 277 LYS A CA 1
ATOM 2284 C C . LYS A 1 277 ? 29.605 -11.692 -25.782 1.00 80.12 277 LYS A C 1
ATOM 2286 O O . LYS A 1 277 ? 30.453 -12.132 -26.547 1.00 80.12 277 LYS A O 1
ATOM 2291 N N . PHE A 1 278 ? 28.828 -12.478 -25.036 1.00 81.56 278 PHE A N 1
ATOM 2292 C CA . PHE A 1 278 ? 28.929 -13.938 -25.019 1.00 81.56 278 PHE A CA 1
ATOM 2293 C C . PHE A 1 278 ? 28.468 -14.559 -26.345 1.00 81.56 278 PHE A C 1
ATOM 2295 O O . PHE A 1 278 ? 29.161 -15.402 -26.900 1.00 81.56 278 PHE A O 1
ATOM 2302 N N . ILE A 1 279 ? 27.349 -14.084 -26.901 1.00 82.44 279 ILE A N 1
ATOM 2303 C CA . ILE A 1 279 ? 26.832 -14.540 -28.199 1.00 82.44 279 ILE A CA 1
ATOM 2304 C C . ILE A 1 279 ? 27.842 -14.238 -29.314 1.00 82.44 279 ILE A C 1
ATOM 2306 O O . ILE A 1 279 ? 28.124 -15.109 -30.131 1.00 82.44 279 ILE A O 1
ATOM 2310 N N . ILE A 1 280 ? 28.437 -13.038 -29.322 1.00 85.88 280 ILE A N 1
ATOM 2311 C CA . ILE A 1 280 ? 29.476 -12.674 -30.300 1.00 85.88 280 ILE A CA 1
ATOM 2312 C C . ILE A 1 280 ? 30.707 -13.587 -30.161 1.00 85.88 280 ILE A C 1
ATOM 2314 O O . ILE A 1 280 ? 31.206 -14.082 -31.168 1.00 85.88 280 ILE A O 1
ATOM 2318 N N . ALA A 1 281 ? 31.164 -13.865 -28.935 1.00 88.38 281 ALA A N 1
ATOM 2319 C CA . ALA A 1 281 ? 32.310 -14.744 -28.695 1.00 88.38 281 ALA A CA 1
ATOM 2320 C C . ALA A 1 281 ? 32.070 -16.185 -29.186 1.00 88.38 281 ALA A C 1
ATOM 2322 O O . ALA A 1 281 ? 32.941 -16.764 -29.832 1.00 88.38 281 ALA A O 1
ATOM 2323 N N . VAL A 1 282 ? 30.878 -16.742 -28.944 1.00 90.56 282 VAL A N 1
ATOM 2324 C CA . VAL A 1 282 ? 30.508 -18.090 -29.412 1.00 90.56 282 VAL A CA 1
ATOM 2325 C C . VAL A 1 282 ? 30.450 -18.157 -30.940 1.00 90.56 282 VAL A C 1
ATOM 2327 O O . VAL A 1 282 ? 30.929 -19.126 -31.523 1.00 90.56 282 VAL A O 1
ATOM 2330 N N . VAL A 1 283 ? 29.921 -17.124 -31.605 1.00 92.62 283 VAL A N 1
ATOM 2331 C CA . VAL A 1 283 ? 29.876 -17.067 -33.078 1.00 92.62 283 VAL A CA 1
ATOM 2332 C C . VAL A 1 283 ? 31.283 -17.014 -33.677 1.00 92.62 283 VAL A C 1
ATOM 2334 O O . VAL A 1 283 ? 31.564 -17.741 -34.626 1.00 92.62 283 VAL A O 1
ATOM 2337 N N . ILE A 1 284 ? 32.188 -16.212 -33.107 1.00 93.81 284 ILE A N 1
ATOM 2338 C CA . ILE A 1 284 ? 33.589 -16.149 -33.557 1.00 93.81 284 ILE A CA 1
ATOM 2339 C C . ILE A 1 284 ? 34.276 -17.511 -33.382 1.00 93.81 284 ILE A C 1
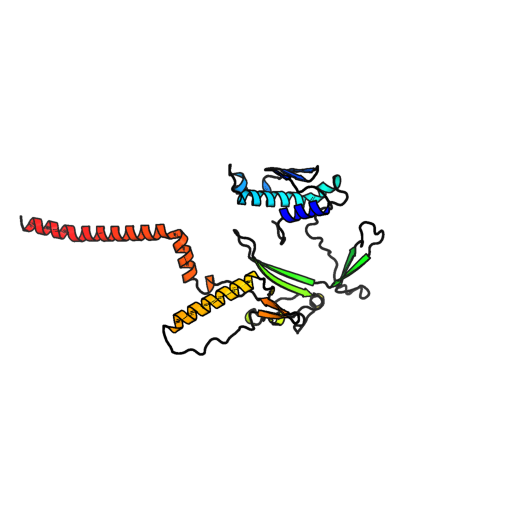ATOM 2341 O O . ILE A 1 284 ? 34.948 -17.983 -34.297 1.00 93.81 284 ILE A O 1
ATOM 2345 N N . LEU A 1 285 ? 34.069 -18.169 -32.238 1.00 94.50 285 LEU A N 1
ATOM 2346 C CA . LEU A 1 285 ? 34.644 -19.484 -31.957 1.00 94.50 285 LEU A CA 1
ATOM 2347 C C . LEU A 1 285 ? 34.116 -20.556 -32.923 1.00 94.50 285 LEU A C 1
ATOM 2349 O O . LEU A 1 285 ? 34.891 -21.378 -33.407 1.00 94.50 285 LEU A O 1
ATOM 2353 N N . ALA A 1 286 ? 32.827 -20.509 -33.269 1.00 94.44 286 ALA A N 1
ATOM 2354 C CA . ALA A 1 286 ? 32.235 -21.408 -34.257 1.00 94.44 286 ALA A CA 1
ATOM 2355 C C . ALA A 1 286 ? 32.829 -21.201 -35.662 1.00 94.44 286 ALA A C 1
ATOM 2357 O O . ALA A 1 286 ? 33.158 -22.177 -36.333 1.00 94.44 286 ALA A O 1
ATOM 2358 N N . ILE A 1 287 ? 33.025 -19.949 -36.094 1.00 95.12 287 ILE A N 1
ATOM 2359 C CA . ILE A 1 287 ? 33.657 -19.640 -37.389 1.00 95.12 287 ILE A CA 1
ATOM 2360 C C . ILE A 1 287 ? 35.106 -20.151 -37.422 1.00 95.12 287 ILE A C 1
ATOM 2362 O O . ILE A 1 287 ? 35.511 -20.767 -38.407 1.00 95.12 287 ILE A O 1
ATOM 2366 N N . LEU A 1 288 ? 35.873 -19.957 -36.342 1.00 94.56 288 LEU A N 1
ATOM 2367 C CA . LEU A 1 288 ? 37.243 -20.472 -36.226 1.00 94.56 288 LEU A CA 1
ATOM 2368 C C . LEU A 1 288 ? 37.298 -22.004 -36.271 1.00 94.56 288 LEU A C 1
ATOM 2370 O O . LEU A 1 288 ? 38.165 -22.567 -36.937 1.00 94.56 288 LEU A O 1
ATOM 2374 N N . ALA A 1 289 ? 36.360 -22.683 -35.607 1.00 94.31 289 ALA A N 1
ATOM 2375 C CA . ALA A 1 289 ? 36.274 -24.140 -35.633 1.00 94.31 289 ALA A CA 1
ATOM 2376 C C . ALA A 1 289 ? 35.976 -24.671 -37.045 1.00 94.31 289 ALA A C 1
ATOM 2378 O O . ALA A 1 289 ? 36.617 -25.620 -37.494 1.00 94.31 289 ALA A O 1
ATOM 2379 N N . VAL A 1 290 ? 35.054 -24.028 -37.773 1.00 94.88 290 VAL A N 1
ATOM 2380 C CA . VAL A 1 290 ? 34.755 -24.376 -39.172 1.00 94.88 290 VAL A CA 1
ATOM 2381 C C . VAL A 1 290 ? 35.969 -24.135 -40.069 1.00 94.88 290 VAL A C 1
ATOM 2383 O O . VAL A 1 290 ? 36.290 -24.980 -40.900 1.00 94.88 290 VAL A O 1
ATOM 2386 N N . PHE A 1 291 ? 36.681 -23.023 -39.880 1.00 92.62 291 PHE A N 1
ATOM 2387 C CA . PHE A 1 291 ? 37.897 -22.727 -40.637 1.00 92.62 291 PHE A CA 1
ATOM 2388 C C . PHE A 1 291 ? 38.992 -23.783 -40.418 1.00 92.62 291 PHE A C 1
ATOM 2390 O O . PHE A 1 291 ? 39.581 -24.269 -41.382 1.00 92.62 291 PHE A O 1
ATOM 2397 N N . LEU A 1 292 ? 39.222 -24.197 -39.168 1.00 91.00 292 LEU A N 1
ATOM 2398 C CA . LEU A 1 292 ? 40.172 -25.265 -38.842 1.00 91.00 292 LEU A CA 1
ATOM 2399 C C . LEU A 1 292 ? 39.756 -26.616 -39.438 1.00 91.00 292 LEU A C 1
ATOM 2401 O O . LEU A 1 292 ? 40.601 -27.328 -39.975 1.00 91.00 292 LEU A O 1
ATOM 2405 N N . ALA A 1 293 ? 38.464 -26.953 -39.394 1.00 91.56 293 ALA A N 1
ATOM 2406 C CA . ALA A 1 293 ? 37.953 -28.177 -40.008 1.00 91.56 293 ALA A CA 1
ATOM 2407 C C . ALA A 1 293 ? 38.175 -28.190 -41.531 1.00 91.56 293 ALA A C 1
ATOM 2409 O O . ALA A 1 293 ? 38.593 -29.207 -42.082 1.00 91.56 293 ALA A O 1
ATOM 2410 N N . LEU A 1 294 ? 37.958 -27.054 -42.203 1.00 87.12 294 LEU A N 1
ATOM 2411 C CA . LEU A 1 294 ? 38.219 -26.912 -43.637 1.00 87.12 294 LEU A CA 1
ATOM 2412 C C . LEU A 1 294 ? 39.711 -27.021 -43.969 1.00 87.12 294 LEU A C 1
ATOM 2414 O O . LEU A 1 294 ? 40.050 -27.665 -44.954 1.00 87.12 294 LEU A O 1
ATOM 2418 N N . LEU A 1 295 ? 40.598 -26.455 -43.145 1.00 85.06 295 LEU A N 1
ATOM 2419 C CA . LEU A 1 295 ? 42.047 -26.614 -43.306 1.00 85.06 295 LEU A CA 1
ATOM 2420 C C . LEU A 1 295 ? 42.467 -28.084 -43.225 1.00 85.06 295 LEU A C 1
ATOM 2422 O O . LEU A 1 295 ? 43.145 -28.584 -44.115 1.00 85.06 295 LEU A O 1
ATOM 2426 N N . VAL A 1 296 ? 42.034 -28.806 -42.191 1.00 85.31 296 VAL A N 1
ATOM 2427 C CA . VAL A 1 296 ? 42.372 -30.233 -42.041 1.00 85.31 296 VAL A CA 1
ATOM 2428 C C . VAL A 1 296 ? 41.815 -31.065 -43.199 1.00 85.31 296 VAL A C 1
ATOM 2430 O O . VAL A 1 296 ? 42.454 -32.022 -43.626 1.00 85.31 296 VAL A O 1
ATOM 2433 N N . TYR A 1 297 ? 40.657 -30.686 -43.740 1.00 83.94 297 TYR A N 1
ATOM 2434 C CA . TYR A 1 297 ? 40.058 -31.361 -44.887 1.00 83.94 297 TYR A CA 1
ATOM 2435 C C . TYR A 1 297 ? 40.830 -31.131 -46.200 1.00 83.94 297 TYR A C 1
ATOM 2437 O O . TYR A 1 297 ? 40.962 -32.055 -47.001 1.00 83.94 297 TYR A O 1
ATOM 2445 N N . THR A 1 298 ? 41.370 -29.930 -46.433 1.00 79.19 298 THR A N 1
ATOM 2446 C CA . THR A 1 298 ? 42.035 -29.578 -47.704 1.00 79.19 298 THR A CA 1
ATOM 2447 C C . THR A 1 298 ? 43.540 -29.866 -47.730 1.00 79.19 298 THR A C 1
ATOM 2449 O O . THR A 1 298 ? 44.092 -30.125 -48.802 1.00 79.19 298 THR A O 1
ATOM 2452 N N . LEU A 1 299 ? 44.214 -29.885 -46.575 1.00 72.88 299 LEU A N 1
ATOM 2453 C CA . LEU A 1 299 ? 45.657 -30.142 -46.467 1.00 72.88 299 LEU A CA 1
ATOM 2454 C C . LEU A 1 299 ? 46.126 -31.501 -47.042 1.00 72.88 299 LEU A C 1
ATOM 2456 O O . LEU A 1 299 ? 47.107 -31.502 -47.790 1.00 72.88 299 LEU A O 1
ATOM 2460 N N . PRO A 1 300 ? 45.470 -32.656 -46.794 1.00 68.44 300 PRO A N 1
ATOM 2461 C CA . PRO A 1 300 ? 45.946 -33.931 -47.340 1.00 68.44 300 PRO A CA 1
ATOM 2462 C C . PRO A 1 300 ? 45.810 -34.022 -48.869 1.00 68.44 300 PRO A C 1
ATOM 2464 O O . PRO A 1 300 ? 46.598 -34.719 -49.513 1.00 68.44 300 PRO A O 1
ATOM 2467 N N . GLN A 1 301 ? 44.868 -33.289 -49.475 1.00 61.09 301 GLN A N 1
ATOM 2468 C CA . GLN A 1 301 ? 44.710 -33.254 -50.934 1.00 61.09 301 GLN A CA 1
ATOM 2469 C C . GLN A 1 301 ? 45.835 -32.469 -51.622 1.00 61.09 301 GLN A C 1
ATOM 2471 O O . GLN A 1 301 ? 46.319 -32.890 -52.671 1.00 61.09 301 GLN A O 1
ATOM 2476 N N . GLN A 1 302 ? 46.296 -31.367 -51.024 1.00 64.25 302 GLN A N 1
ATOM 2477 C CA . GLN A 1 302 ? 47.381 -30.558 -51.591 1.00 64.25 302 GLN A CA 1
ATOM 2478 C C . GLN A 1 302 ? 48.760 -31.209 -51.419 1.00 64.25 302 GLN A C 1
ATOM 2480 O O . GLN A 1 302 ? 49.578 -31.145 -52.334 1.00 64.25 302 GLN A O 1
ATOM 2485 N N . ILE A 1 303 ? 49.005 -31.895 -50.296 1.00 63.88 303 ILE A N 1
ATOM 2486 C CA . ILE A 1 303 ? 50.262 -32.630 -50.066 1.00 63.88 303 ILE A CA 1
ATOM 2487 C C . ILE A 1 303 ? 50.378 -33.817 -51.034 1.00 63.88 303 ILE A C 1
ATOM 2489 O O . ILE A 1 303 ? 51.435 -34.036 -51.620 1.00 63.88 303 ILE A O 1
ATOM 2493 N N . SER A 1 304 ? 49.278 -34.537 -51.278 1.00 60.41 304 SER A N 1
ATOM 2494 C CA . SER A 1 304 ? 49.259 -35.650 -52.239 1.00 60.41 304 SER A CA 1
ATOM 2495 C C . SER A 1 304 ? 49.512 -35.181 -53.678 1.00 60.41 304 SER A C 1
ATOM 2497 O O . SER A 1 304 ? 50.209 -35.853 -54.431 1.00 60.41 304 SER A O 1
ATOM 2499 N N . ALA A 1 305 ? 49.005 -34.003 -54.058 1.00 61.19 305 ALA A N 1
ATOM 2500 C CA . ALA A 1 305 ? 49.241 -33.423 -55.382 1.00 61.19 305 ALA A CA 1
ATOM 2501 C C . ALA A 1 305 ? 50.687 -32.929 -55.592 1.00 61.19 305 ALA A C 1
ATOM 2503 O O . ALA A 1 305 ? 51.168 -32.949 -56.725 1.00 61.19 305 ALA A O 1
ATOM 2504 N N . LEU A 1 306 ? 51.386 -32.510 -54.526 1.00 62.53 306 LEU A N 1
ATOM 2505 C CA . LEU A 1 306 ? 52.808 -32.144 -54.589 1.00 62.53 306 LEU A CA 1
ATOM 2506 C C . LEU A 1 306 ? 53.740 -33.366 -54.634 1.00 62.53 306 LEU A C 1
ATOM 2508 O O . LEU A 1 306 ? 54.799 -33.276 -55.239 1.00 62.53 306 LEU A O 1
ATOM 2512 N N . ILE A 1 307 ? 53.357 -34.495 -54.027 1.00 60.47 307 ILE A N 1
ATOM 2513 C CA . ILE A 1 307 ? 54.156 -35.737 -54.029 1.00 60.47 307 ILE A CA 1
ATOM 2514 C C . ILE A 1 307 ? 54.052 -36.493 -55.365 1.00 60.47 307 ILE A C 1
ATOM 2516 O O . ILE A 1 307 ? 54.974 -37.207 -55.734 1.00 60.47 307 ILE A O 1
ATOM 2520 N N . VAL A 1 308 ? 52.944 -36.352 -56.099 1.00 60.19 308 VAL A N 1
ATOM 2521 C CA . VAL A 1 308 ? 52.730 -37.052 -57.383 1.00 60.19 308 VAL A CA 1
ATOM 2522 C C . VAL A 1 308 ? 53.325 -36.298 -58.585 1.00 60.19 308 VAL A C 1
ATOM 2524 O O . VAL A 1 308 ? 53.571 -36.909 -59.620 1.00 60.19 308 VAL A O 1
ATOM 2527 N N . ASN A 1 309 ? 53.572 -34.989 -58.461 1.00 54.31 309 ASN A N 1
ATOM 2528 C CA . ASN A 1 309 ? 54.095 -34.137 -59.540 1.00 54.31 309 ASN A CA 1
ATOM 2529 C C . ASN A 1 309 ? 55.543 -33.649 -59.314 1.00 54.31 309 ASN A C 1
ATOM 2531 O O . ASN A 1 309 ? 56.002 -32.782 -60.061 1.00 54.31 309 ASN A O 1
ATOM 2535 N N . GLY A 1 310 ? 56.235 -34.152 -58.288 1.00 48.59 310 GLY A N 1
ATOM 2536 C CA . GLY A 1 310 ? 57.673 -33.951 -58.063 1.00 48.59 310 GLY A CA 1
ATOM 2537 C C . GLY A 1 310 ? 58.437 -35.240 -58.309 1.00 48.59 310 GLY A C 1
ATOM 2538 O O . GLY A 1 310 ? 59.548 -35.149 -58.871 1.00 48.59 310 GLY A O 1
#

Secondary structure (DSSP, 8-state):
----SS-HHHHHHHHHHHTT-PPPEE-SSEEEETTEEEEPPTTSS-HHHHT-SS--HHHHHHHHHHHHHHHHHTGGGGGGT-TT-----S-------S--TT-TTS--SEEEEEE-SSTT-SSPEEEEEE-EEEEEEEE--SSSPPEEEEEEEEETTSEEPPBSSGGG--GGGGSTT-SSEE-HHHHS----B---BEEPPHHHHHHHHHHHHHHHHHHHHHTTS-----------STTTEEE-TTS-EEE------HHHHSHHHHHHHHHHHHHHHHHHHHHHHHHHHHHHHHHHHHHHHHHHHHHH--

Organism: Scophthalmus maximus (NCBI:txid52904)

Foldseek 3Di:
DDDDPDFLQVVQQVVCVVLVFDRWDDDQQWIDTHPDIGGQDPVLQPVVLVPDPDDDPVSVVSSSSSRSVSCLQVQCVCCVVGVPRHNPPPDPDPPDQLDDPVCPPDNHQWDWDWDQPDPPRPDTDIDTHGDKDKDWDWQDDPPDRIHTQFIAIARQQWGQAADADPVPAFPLSRAPPDDDIDHCSVVVDDDHDYFGKDWDDPVNVVVVVVVVVVVVVVVVVCVVPDDDDDPDDPDDPRRAWDAHPVRTIIGRPDPPPPCVVCVPVVVCVVCCVPCVVVVVVVVVVVVVVVVVVVCVVCVVVVVVVVVVVD

Sequence (310 aa):
MWRDAKKPTTILAELCRENSIPSPEYRATEVKVLNKIFKIPPDAVPEALLKKNQPSPEENAEMEEHAALSVLQRWGEMREFLPGALPLVAEHVEIRSLLNQDKPGLPQKEVVYKKKESFFSLEESEFRQPAVLTLQVWDYDRIAANDFLGSIELRLNDMVRPAKSSAQCSIDMAKDRASPRFSILRAKKMKGWWPLTRLKTAEDFEREEKEKEEEARNKKKKKKDKKSKDRRKKLKQEHIQFTDSSGNTFLRPTTSFNWFVNPMKTFIFLIWRKFKKFIIAVVILAILAVFLALLVYTLPQQISALIVNG

Radius of gyration: 31.96 Å; chains: 1; bounding box: 86×59×90 Å